Protein AF-0000000084532332 (afdb_homodimer)

Radius of gyration: 23.67 Å; Cα contacts (8 Å, |Δi|>4): 273; chains: 2; bounding box: 66×74×46 Å

Nearest PDB structures (foldseek):
  2b5a-assembly1_A  TM=8.774E-01  e=1.951E-03  [Bacillus] caldolyticus
  4pu7-assembly1_B  TM=8.296E-01  e=5.784E-03  Shewanella oneidensis MR-1
  4pu4-assembly1_D  TM=7.626E-01  e=2.638E-03  Shewanella oneidensis MR-1
  4pu8-assembly1_B  TM=8.300E-01  e=8.308E-03  Shewanella oneidensis MR-1
  4pu8-assembly1_A  TM=8.540E-01  e=9.958E-03  Shewanella oneidensis MR-1

Sequence (218 aa):
MKGRSWTEVWAEAQRINPWLASPEAEAEGARFRQEMLARVRGHELAELRKAADLTQKEVAGLMGVSQARVSQIEHGQVDSLDNLRAYAAAIGGEVEVSVRQGERTVKVAMKGRSWTEVWAEAQRINPWLASPEAEAEGARFRQEMLARVRGHELAELRKAADLTQKEVAGLMGVSQARVSQIEHGQVDSLDNLRAYAAAIGGEVEVSVRQGERTVKVA

pLDDT: mean 92.97, std 6.53, range [53.5, 98.56]

Foldseek 3Di:
DDPDDPVRVVVVVCVVPVVCVDPVVVVVVVVVVLQVVLQVVLQVLVVLQVVLVDDLCQLCVQLVHDSVVNSCSSRRNDDDPVSVQSSQVSSPHGDWDWDDDPPDIDTDD/DPPDPPVRVVVVVCVVPVVCVDPVVVVVVVVVVLQVVLQVVLQVLVVLQVVLVHDLCQLCVQLVHDSVVNSCSSRRNDDDPVSVQSSQVSSPHGDWDWDDDPPDIDTDD

InterPro domains:
  IPR000943 RNA polymerase sigma-70 [PS00716] (55-81)
  IPR001387 Cro/C1-type, helix-turn-helix domain [PS50943] (45-98)
  IPR001387 Cro/C1-type, helix-turn-helix domain [SM00530] (44-98)
  IPR001387 Cro/C1-type, helix-turn-helix domain [cd00093] (42-96)
  IPR010982 Lambda repressor-like, DNA-binding domain superfamily [G3DSA:1.10.260.40] (27-101)
  IPR010982 Lambda repressor-like, DNA-binding domain superfamily [SSF47413] (42-104)
  IPR039554 HigA2-like, helix-turn-helix domain [PF13744] (37-100)

Structure (mmCIF, N/CA/C/O backbone):
data_AF-0000000084532332-model_v1
#
loop_
_entity.id
_entity.type
_entity.pdbx_description
1 polymer 'XRE family transcriptional regulator'
#
loop_
_atom_site.group_PDB
_atom_site.id
_atom_site.type_symbol
_atom_site.label_atom_id
_atom_site.label_alt_id
_atom_site.label_comp_id
_atom_site.label_asym_id
_atom_site.label_entity_id
_atom_site.label_seq_id
_atom_site.pdbx_PDB_ins_code
_atom_site.Cartn_x
_atom_site.Cartn_y
_atom_site.Cartn_z
_atom_site.occupancy
_atom_site.B_iso_or_equiv
_atom_site.auth_seq_id
_atom_site.auth_comp_id
_atom_site.auth_asym_id
_atom_site.auth_atom_id
_atom_site.pdbx_PDB_model_num
ATOM 1 N N . MET A 1 1 ? -31.641 -40.688 4.625 1 53.59 1 MET A N 1
ATOM 2 C CA . MET A 1 1 ? -30.75 -40.625 3.467 1 53.59 1 MET A CA 1
ATOM 3 C C . MET A 1 1 ? -29.5 -39.812 3.787 1 53.59 1 MET A C 1
ATOM 5 O O . MET A 1 1 ? -29.594 -38.719 4.375 1 53.59 1 MET A O 1
ATOM 9 N N . LYS A 1 2 ? -28.484 -40.25 3.953 1 59.81 2 LYS A N 1
ATOM 10 C CA . LYS A 1 2 ? -27.266 -39.562 4.395 1 59.81 2 LYS A CA 1
ATOM 11 C C . LYS A 1 2 ? -26.906 -38.438 3.453 1 59.81 2 LYS A C 1
ATOM 13 O O . LYS A 1 2 ? -26.953 -38.594 2.23 1 59.81 2 LYS A O 1
ATOM 18 N N . GLY A 1 3 ? -26.891 -37.281 3.711 1 71.38 3 GLY A N 1
ATOM 19 C CA . GLY A 1 3 ? -26.562 -36.062 2.947 1 71.38 3 GLY A CA 1
ATOM 20 C C . GLY A 1 3 ? -25.25 -36.188 2.189 1 71.38 3 GLY A C 1
ATOM 21 O O . GLY A 1 3 ? -24.391 -37 2.564 1 71.38 3 GLY A O 1
ATOM 22 N N . ARG A 1 4 ? -25.312 -36.156 1.046 1 78.44 4 ARG A N 1
ATOM 23 C CA . ARG A 1 4 ? -24.094 -36.25 0.232 1 78.44 4 ARG A CA 1
ATOM 24 C C . ARG A 1 4 ? -23.016 -35.312 0.754 1 78.44 4 ARG A C 1
ATOM 26 O O . ARG A 1 4 ? -23.297 -34.219 1.208 1 78.44 4 ARG A O 1
ATOM 33 N N . SER A 1 5 ? -21.875 -35.938 1.1 1 89.75 5 SER A N 1
ATOM 34 C CA . SER A 1 5 ? -20.734 -35.125 1.521 1 89.75 5 SER A CA 1
ATOM 35 C C . SER A 1 5 ? -20.391 -34.094 0.476 1 89.75 5 SER A C 1
ATOM 37 O O . SER A 1 5 ? -20.672 -34.25 -0.712 1 89.75 5 SER A O 1
ATOM 39 N N . TRP A 1 6 ? -20.016 -32.969 0.904 1 87.25 6 TRP A N 1
ATOM 40 C CA . TRP A 1 6 ? -19.578 -31.906 0.012 1 87.25 6 TRP A CA 1
ATOM 41 C C . TRP A 1 6 ? -18.594 -32.438 -1.025 1 87.25 6 TRP A C 1
ATOM 43 O O . TRP A 1 6 ? -18.641 -32.031 -2.191 1 87.25 6 TRP A O 1
ATOM 53 N N . THR A 1 7 ? -17.719 -33.312 -0.525 1 90.44 7 THR A N 1
ATOM 54 C CA . THR A 1 7 ? -16.734 -33.906 -1.424 1 90.44 7 THR A CA 1
ATOM 55 C C . THR A 1 7 ? -17.438 -34.656 -2.566 1 90.44 7 THR A C 1
ATOM 57 O O . THR A 1 7 ? -17.031 -34.531 -3.725 1 90.44 7 THR A O 1
ATOM 60 N N . GLU A 1 8 ? -18.422 -35.406 -2.252 1 89.31 8 GLU A N 1
ATOM 61 C CA . GLU A 1 8 ? -19.172 -36.156 -3.258 1 89.31 8 GLU A CA 1
ATOM 62 C C . GLU A 1 8 ? -19.906 -35.188 -4.203 1 89.31 8 GLU A C 1
ATOM 64 O O . GLU A 1 8 ? -19.938 -35.406 -5.418 1 89.31 8 GLU A O 1
ATOM 69 N N . VAL A 1 9 ? -20.578 -34.281 -3.635 1 90.06 9 VAL A N 1
ATOM 70 C CA . VAL A 1 9 ? -21.312 -33.281 -4.422 1 90.06 9 VAL A CA 1
ATOM 71 C C . VAL A 1 9 ? -20.359 -32.594 -5.387 1 90.06 9 VAL A C 1
ATOM 73 O O . VAL A 1 9 ? -20.672 -32.406 -6.562 1 90.06 9 VAL A O 1
ATOM 76 N N . TRP A 1 10 ? -19.219 -32.219 -4.945 1 89 10 TRP A N 1
ATOM 77 C CA . TRP A 1 10 ? -18.219 -31.547 -5.766 1 89 10 TRP A CA 1
ATOM 78 C C . TRP A 1 10 ? -17.688 -32.469 -6.855 1 89 10 TRP A C 1
ATOM 80 O O . TRP A 1 10 ? -17.516 -32.062 -8 1 89 10 TRP A O 1
ATOM 90 N N . ALA A 1 11 ? -17.312 -33.656 -6.547 1 90.31 11 ALA A N 1
ATOM 91 C CA . ALA A 1 11 ? -16.859 -34.625 -7.531 1 90.31 11 ALA A CA 1
ATOM 92 C C . ALA A 1 11 ? -17.906 -34.812 -8.641 1 90.31 11 ALA A C 1
ATOM 94 O O . ALA A 1 11 ? -17.547 -34.906 -9.82 1 90.31 11 ALA A O 1
ATOM 95 N N . GLU A 1 12 ? -19.125 -34.906 -8.203 1 91.25 12 GLU A N 1
ATOM 96 C CA . GLU A 1 12 ? -20.219 -35.062 -9.164 1 91.25 12 GLU A CA 1
ATOM 97 C C . GLU A 1 12 ? -20.344 -33.812 -10.055 1 91.25 12 GLU A C 1
ATOM 99 O O . GLU A 1 12 ? -20.516 -33.938 -11.266 1 91.25 12 GLU A O 1
ATOM 104 N N . ALA A 1 13 ? -20.281 -32.688 -9.539 1 89.19 13 ALA A N 1
ATOM 105 C CA . ALA A 1 13 ? -20.344 -31.453 -10.297 1 89.19 13 ALA A CA 1
ATOM 106 C C . ALA A 1 13 ? -19.234 -31.391 -11.359 1 89.19 13 ALA A C 1
ATOM 108 O O . ALA A 1 13 ? -19.484 -30.984 -12.492 1 89.19 13 ALA A O 1
ATOM 109 N N . GLN A 1 14 ? -18.031 -31.828 -11.047 1 90.56 14 GLN A N 1
ATOM 110 C CA . GLN A 1 14 ? -16.891 -31.828 -11.961 1 90.56 14 GLN A CA 1
ATOM 111 C C . GLN A 1 14 ? -17.109 -32.812 -13.117 1 90.56 14 GLN A C 1
ATOM 113 O O . GLN A 1 14 ? -16.641 -32.562 -14.227 1 90.56 14 GLN A O 1
ATOM 118 N N . ARG A 1 15 ? -17.766 -33.875 -12.734 1 91.56 15 ARG A N 1
ATOM 119 C CA . ARG A 1 15 ? -18.078 -34.844 -13.773 1 91.56 15 ARG A CA 1
ATOM 120 C C . ARG A 1 15 ? -19.094 -34.281 -14.766 1 91.56 15 ARG A C 1
ATOM 122 O O . ARG A 1 15 ? -18.969 -34.5 -15.977 1 91.56 15 ARG A O 1
ATOM 129 N N . ILE A 1 16 ? -20.078 -33.594 -14.211 1 93 16 ILE A N 1
ATOM 130 C CA . ILE A 1 16 ? -21.141 -33 -15.031 1 93 16 ILE A CA 1
ATOM 131 C C . ILE A 1 16 ? -20.562 -31.859 -15.859 1 93 16 ILE A C 1
ATOM 133 O O . ILE A 1 16 ? -20.891 -31.719 -17.031 1 93 16 ILE A O 1
ATOM 137 N N . ASN A 1 17 ? -19.672 -31.031 -15.273 1 93 17 ASN A N 1
ATOM 138 C CA . ASN A 1 17 ? -19.047 -29.922 -15.953 1 93 17 ASN A CA 1
ATOM 139 C C . ASN A 1 17 ? -17.531 -29.891 -15.734 1 93 17 ASN A C 1
ATOM 141 O O . ASN A 1 17 ? -17.047 -29.234 -14.812 1 93 17 ASN A O 1
ATOM 145 N N . PRO A 1 18 ? -16.781 -30.484 -16.547 1 90.8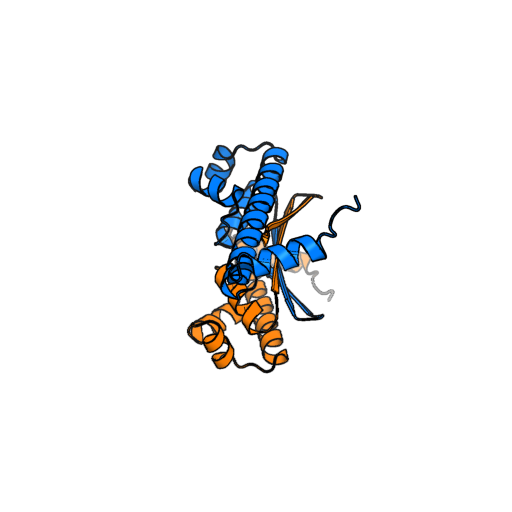1 18 PRO A N 1
ATOM 146 C CA . PRO A 1 18 ? -15.328 -30.594 -16.375 1 90.81 18 PRO A CA 1
ATOM 147 C C . PRO A 1 18 ? -14.641 -29.234 -16.328 1 90.81 18 PRO A C 1
ATOM 149 O O . PRO A 1 18 ? -13.516 -29.125 -15.836 1 90.81 18 PRO A O 1
ATOM 152 N N . TRP A 1 19 ? -15.234 -28.25 -16.891 1 90.5 19 TRP A N 1
ATOM 153 C CA . TRP A 1 19 ? -14.695 -26.891 -16.844 1 90.5 19 TRP A CA 1
ATOM 154 C C . TRP A 1 19 ? -14.43 -26.469 -15.406 1 90.5 19 TRP A C 1
ATOM 156 O O . TRP A 1 19 ? -13.484 -25.719 -15.141 1 90.5 19 TRP A O 1
ATOM 166 N N . LEU A 1 20 ? -15.18 -27.016 -14.469 1 90.81 20 LEU A N 1
ATOM 167 C CA . LEU A 1 20 ? -15.055 -26.641 -13.07 1 90.81 20 LEU A CA 1
ATOM 168 C C . LEU A 1 20 ? -13.688 -27.047 -12.516 1 90.81 20 LEU A C 1
ATOM 170 O O . LEU A 1 20 ? -13.18 -26.391 -11.594 1 90.81 20 LEU A O 1
ATOM 174 N N . ALA A 1 21 ? -13.062 -28 -13.047 1 90.69 21 ALA A N 1
ATOM 175 C CA . ALA A 1 21 ? -11.766 -28.469 -12.57 1 90.69 21 ALA A CA 1
ATOM 176 C C . ALA A 1 21 ? -10.625 -27.906 -13.422 1 90.69 21 ALA A C 1
ATOM 178 O O . ALA A 1 21 ? -9.453 -28.203 -13.172 1 90.69 21 ALA A O 1
ATOM 179 N N . SER A 1 22 ? -10.961 -27.078 -14.383 1 94.06 22 SER A N 1
ATOM 180 C CA . SER A 1 22 ? -9.969 -26.547 -15.312 1 94.06 22 SER A CA 1
ATOM 181 C C . SER A 1 22 ? -9.18 -25.406 -14.688 1 94.06 22 SER A C 1
ATOM 183 O O . SER A 1 22 ? -9.648 -24.75 -13.75 1 94.06 22 SER A O 1
ATOM 185 N N . PRO A 1 23 ? -7.957 -25.203 -15.172 1 94.44 23 PRO A N 1
ATOM 186 C CA . PRO A 1 23 ? -7.176 -24.047 -14.727 1 94.44 23 PRO A CA 1
ATOM 187 C C . PRO A 1 23 ? -7.902 -22.734 -14.945 1 94.44 23 PRO A C 1
ATOM 189 O O . PRO A 1 23 ? -7.754 -21.797 -14.141 1 94.44 23 PRO A O 1
ATOM 192 N N . GLU A 1 24 ? -8.641 -22.703 -15.969 1 94.75 24 GLU A N 1
ATOM 193 C CA . GLU A 1 24 ? -9.406 -21.484 -16.25 1 94.75 24 GLU A CA 1
ATOM 194 C C . GLU A 1 24 ? -10.461 -21.25 -15.164 1 94.75 24 GLU A C 1
ATOM 196 O O . GLU A 1 24 ? -10.664 -20.109 -14.734 1 94.75 24 GLU A O 1
ATOM 201 N N . ALA A 1 25 ? -11.109 -22.281 -14.758 1 94.12 25 ALA A N 1
ATOM 202 C CA . ALA A 1 25 ? -12.117 -22.172 -13.719 1 94.12 25 ALA A CA 1
ATOM 203 C C . ALA A 1 25 ? -11.5 -21.734 -12.391 1 94.12 25 ALA A C 1
ATOM 205 O O . ALA A 1 25 ? -12.07 -20.922 -11.672 1 94.12 25 ALA A O 1
ATOM 206 N N . GLU A 1 26 ? -10.359 -22.297 -12.109 1 93.75 26 GLU A N 1
ATOM 207 C CA . GLU A 1 26 ? -9.656 -21.906 -10.891 1 93.75 26 GLU A CA 1
ATOM 208 C C . GLU A 1 26 ? -9.258 -20.438 -10.93 1 93.75 26 GLU A C 1
ATOM 210 O O . GLU A 1 26 ? -9.383 -19.719 -9.93 1 93.75 26 GLU A O 1
ATOM 215 N N . ALA A 1 27 ? -8.789 -20 -12.102 1 93.94 27 ALA A N 1
ATOM 216 C CA . ALA A 1 27 ? -8.367 -18.625 -12.281 1 93.94 27 ALA A CA 1
ATOM 217 C C . ALA A 1 27 ? -9.547 -17.656 -12.133 1 93.94 27 ALA A C 1
ATOM 219 O O . ALA A 1 27 ? -9.43 -16.609 -11.508 1 93.94 27 ALA A O 1
ATOM 220 N N . GLU A 1 28 ? -10.594 -18.062 -12.664 1 93.19 28 GLU A N 1
ATOM 221 C CA . GLU A 1 28 ? -11.797 -17.25 -12.57 1 93.19 28 GLU A CA 1
ATOM 222 C C . GLU A 1 28 ? -12.305 -17.156 -11.133 1 93.19 28 GLU A C 1
ATOM 224 O O . GLU A 1 28 ? -12.711 -16.094 -10.672 1 93.19 28 GLU A O 1
ATOM 229 N N . GLY A 1 29 ? -12.305 -18.281 -10.5 1 93.69 29 GLY A N 1
ATOM 230 C CA . GLY A 1 29 ? -12.688 -18.297 -9.094 1 93.69 29 GLY A CA 1
ATOM 231 C C . GLY A 1 29 ? -11.805 -17.406 -8.227 1 93.69 29 GLY A C 1
ATOM 232 O O . GLY A 1 29 ? -12.305 -16.703 -7.355 1 93.69 29 GLY A O 1
ATOM 233 N N . ALA A 1 30 ? -10.555 -17.469 -8.531 1 91.69 30 ALA A N 1
ATOM 234 C CA . ALA A 1 30 ? -9.602 -16.656 -7.785 1 91.69 30 ALA A CA 1
ATOM 235 C C . ALA A 1 30 ? -9.867 -15.164 -8.016 1 91.69 30 ALA A C 1
ATOM 237 O O . ALA A 1 30 ? -9.812 -14.367 -7.082 1 91.69 30 ALA A O 1
ATOM 238 N N . ARG A 1 31 ? -10.109 -14.844 -9.227 1 91.5 31 ARG A N 1
ATOM 239 C CA . ARG A 1 31 ? -10.391 -13.453 -9.57 1 91.5 31 ARG A CA 1
ATOM 240 C C . ARG A 1 31 ? -11.641 -12.945 -8.844 1 91.5 31 ARG A C 1
ATOM 242 O O . ARG A 1 31 ? -11.656 -11.828 -8.336 1 91.5 31 ARG A O 1
ATOM 249 N N . PHE A 1 32 ? -12.656 -13.797 -8.828 1 93.25 32 PHE A N 1
ATOM 250 C CA . PHE A 1 32 ? -13.898 -13.43 -8.164 1 93.25 32 PHE A CA 1
ATOM 251 C C . PHE A 1 32 ? -13.664 -13.227 -6.668 1 93.25 32 PHE A C 1
ATOM 253 O O . PHE A 1 32 ? -14.141 -12.25 -6.09 1 93.25 32 PHE A O 1
ATOM 260 N N . ARG A 1 33 ? -12.953 -14.125 -6.102 1 92.94 33 ARG A N 1
ATOM 261 C CA . ARG A 1 33 ? -12.648 -14.016 -4.68 1 92.94 33 ARG A CA 1
ATOM 262 C C . ARG A 1 33 ? -11.891 -12.727 -4.379 1 92.94 33 ARG A C 1
ATOM 264 O O . ARG A 1 33 ? -12.164 -12.055 -3.385 1 92.94 33 ARG A O 1
ATOM 271 N N . GLN A 1 34 ? -10.961 -12.359 -5.184 1 89.69 34 GLN A N 1
ATOM 272 C CA . GLN A 1 34 ? -10.18 -11.141 -5.012 1 89.69 34 GLN A CA 1
ATOM 273 C C . GLN A 1 34 ? -11.062 -9.898 -5.098 1 89.69 34 GLN A C 1
ATOM 275 O O . GLN A 1 34 ? -10.898 -8.961 -4.32 1 89.69 34 GLN A O 1
ATOM 280 N N . GLU A 1 35 ? -11.914 -9.953 -6.043 1 91.44 35 GLU A N 1
ATOM 281 C CA . GLU A 1 35 ? -12.828 -8.836 -6.23 1 91.44 35 GLU A CA 1
ATOM 282 C C . GLU A 1 35 ? -13.75 -8.672 -5.023 1 91.44 35 GLU A C 1
ATOM 284 O O . GLU A 1 35 ? -14 -7.555 -4.57 1 91.44 35 GLU A O 1
ATOM 289 N N . MET A 1 36 ? -14.258 -9.758 -4.551 1 94.12 36 MET A N 1
ATOM 290 C CA . MET A 1 36 ? -15.141 -9.719 -3.393 1 94.12 36 MET A CA 1
ATOM 291 C C . MET A 1 36 ? -14.406 -9.219 -2.156 1 94.12 36 MET A C 1
ATOM 293 O O . MET A 1 36 ? -14.945 -8.43 -1.381 1 94.12 36 MET A O 1
ATOM 297 N N . LEU A 1 37 ? -13.258 -9.68 -1.995 1 92.75 37 LEU A N 1
ATOM 298 C CA . LEU A 1 37 ? -12.445 -9.234 -0.87 1 92.75 37 LEU A CA 1
ATOM 299 C C . LEU A 1 37 ? -12.18 -7.73 -0.951 1 92.75 37 LEU A C 1
ATOM 301 O O . LEU A 1 37 ? -12.234 -7.031 0.063 1 92.75 37 LEU A O 1
ATOM 305 N N . ALA A 1 38 ? -11.836 -7.246 -2.148 1 91.81 38 ALA A N 1
ATOM 306 C CA . ALA A 1 38 ? -11.609 -5.82 -2.352 1 91.81 38 ALA A CA 1
ATOM 307 C C . ALA A 1 38 ? -12.844 -5.008 -1.96 1 91.81 38 ALA A C 1
ATOM 309 O O . ALA A 1 38 ? -12.719 -3.945 -1.344 1 91.81 38 ALA A O 1
ATOM 310 N N . ARG A 1 39 ? -13.984 -5.516 -2.299 1 93.19 39 ARG A N 1
ATOM 311 C CA . ARG A 1 39 ? -15.227 -4.828 -1.979 1 93.19 39 ARG A CA 1
ATOM 312 C C . ARG A 1 39 ? -15.453 -4.773 -0.471 1 93.19 39 ARG A C 1
ATOM 314 O O . ARG A 1 39 ? -15.875 -3.744 0.062 1 93.19 39 ARG A O 1
ATOM 321 N N . VAL A 1 40 ? -15.227 -5.852 0.204 1 94.88 40 VAL A N 1
ATOM 322 C CA . VAL A 1 40 ? -15.367 -5.91 1.655 1 94.88 40 VAL A CA 1
ATOM 323 C C . VAL A 1 40 ? -14.414 -4.91 2.307 1 94.88 40 VAL A C 1
ATOM 325 O O . VAL A 1 40 ? -14.82 -4.145 3.186 1 94.88 40 VAL A O 1
ATOM 328 N N . ARG A 1 41 ? -13.18 -4.844 1.845 1 92.75 41 ARG A N 1
ATOM 329 C CA . ARG A 1 41 ? -12.18 -3.93 2.381 1 92.75 41 ARG A CA 1
ATOM 330 C C . ARG A 1 41 ? -12.57 -2.479 2.121 1 92.75 41 ARG A C 1
ATOM 332 O O . ARG A 1 41 ? -12.406 -1.62 2.992 1 92.75 41 ARG A O 1
ATOM 339 N N . GLY A 1 42 ? -13.039 -2.221 0.921 1 95.12 42 GLY A N 1
ATOM 340 C CA . GLY A 1 42 ? -13.555 -0.896 0.614 1 95.12 42 GLY A CA 1
ATOM 341 C C . GLY A 1 42 ? -14.664 -0.455 1.547 1 95.12 42 GLY A C 1
ATOM 342 O O . GLY A 1 42 ? -14.695 0.696 1.988 1 95.12 42 GLY A O 1
ATOM 343 N N . HIS A 1 43 ? -15.523 -1.383 1.817 1 95.38 43 HIS A N 1
ATOM 344 C CA . HIS A 1 43 ? -16.625 -1.09 2.736 1 95.38 43 HIS A CA 1
ATOM 345 C C . HIS A 1 43 ? -16.094 -0.772 4.133 1 95.38 43 HIS A C 1
ATOM 347 O O . HIS A 1 43 ? -16.625 0.106 4.816 1 95.38 43 HIS A O 1
ATOM 353 N N . GLU A 1 44 ? -15.125 -1.48 4.543 1 96.5 44 GLU A N 1
ATOM 354 C CA . GLU A 1 44 ? -14.516 -1.204 5.84 1 96.5 44 GLU A CA 1
ATOM 355 C C . GLU A 1 44 ? -13.898 0.19 5.871 1 96.5 44 GLU A C 1
ATOM 357 O O . GLU A 1 44 ? -13.922 0.862 6.902 1 96.5 44 GLU A O 1
ATOM 362 N N . LEU A 1 45 ? -13.336 0.66 4.73 1 96.75 45 LEU A N 1
ATOM 363 C CA . LEU A 1 45 ? -12.844 2.031 4.641 1 96.75 45 LEU A CA 1
ATOM 364 C C . LEU A 1 45 ? -13.984 3.027 4.824 1 96.75 45 LEU A C 1
ATOM 366 O O . LEU A 1 45 ? -13.82 4.043 5.508 1 96.75 45 LEU A O 1
ATOM 370 N N . ALA A 1 46 ? -15.062 2.703 4.254 1 97.44 46 ALA A N 1
ATOM 371 C CA . ALA A 1 46 ? -16.234 3.555 4.414 1 97.44 46 ALA A CA 1
ATOM 372 C C . ALA A 1 46 ? -16.656 3.652 5.883 1 97.44 46 ALA A C 1
ATOM 374 O O . ALA A 1 46 ? -17.047 4.723 6.355 1 97.44 46 ALA A O 1
ATOM 375 N N . GLU A 1 47 ? -16.531 2.541 6.551 1 97.12 47 GLU A N 1
ATOM 376 C CA . GLU A 1 47 ? -16.859 2.535 7.977 1 97.12 47 GLU A CA 1
ATOM 377 C C . GLU A 1 47 ? -15.898 3.418 8.766 1 97.12 47 GLU A C 1
ATOM 379 O O . GLU A 1 47 ? -16.312 4.102 9.703 1 97.12 47 GLU A O 1
ATOM 384 N N . LEU A 1 48 ? -14.641 3.424 8.398 1 96.75 48 LEU A N 1
ATOM 385 C CA . LEU A 1 48 ? -13.664 4.312 9.023 1 96.75 48 LEU A CA 1
ATOM 386 C C . LEU A 1 48 ? -14.016 5.773 8.773 1 96.75 48 LEU A C 1
ATOM 388 O O . LEU A 1 48 ? -13.914 6.605 9.672 1 96.75 48 LEU A O 1
ATOM 392 N N . ARG A 1 49 ? -14.344 6.051 7.543 1 97.88 49 ARG A N 1
ATOM 393 C CA . ARG A 1 49 ? -14.75 7.414 7.207 1 97.88 49 ARG A CA 1
ATOM 394 C C . ARG A 1 49 ? -15.922 7.863 8.062 1 97.88 49 ARG A C 1
ATOM 396 O O . ARG A 1 49 ? -15.914 8.969 8.609 1 97.88 49 ARG A O 1
ATOM 403 N N . LYS A 1 50 ? -16.953 7.031 8.195 1 97.25 50 LYS A N 1
ATOM 404 C CA . LYS A 1 50 ? -18.141 7.34 8.984 1 97.25 50 LYS A CA 1
ATOM 405 C C . LYS A 1 50 ? -17.797 7.523 10.453 1 97.25 50 LYS A C 1
ATOM 407 O O . LYS A 1 50 ? -18.359 8.391 11.133 1 97.25 50 LYS A O 1
ATOM 412 N N . ALA A 1 51 ? -16.844 6.727 10.898 1 95.19 51 ALA A N 1
ATOM 413 C CA . ALA A 1 51 ? -16.391 6.84 12.281 1 95.19 51 ALA A CA 1
ATOM 414 C C . ALA A 1 51 ? -15.734 8.195 12.531 1 95.19 51 ALA A C 1
ATOM 416 O O . ALA A 1 51 ? -15.719 8.688 13.664 1 95.19 51 ALA A O 1
ATOM 417 N N . ALA A 1 52 ? -15.172 8.758 11.508 1 95.75 52 ALA A N 1
ATOM 418 C CA . ALA A 1 52 ? -14.562 10.086 11.586 1 95.75 52 ALA A CA 1
ATOM 419 C C . ALA A 1 52 ? -15.602 11.18 11.367 1 95.75 52 ALA A C 1
ATOM 421 O O . ALA A 1 52 ? -15.266 12.359 11.312 1 95.75 52 ALA A O 1
ATOM 422 N N . ASP A 1 53 ? -16.844 10.75 11.141 1 97.62 53 ASP A N 1
ATOM 423 C CA . ASP A 1 53 ? -17.984 11.641 10.961 1 97.62 53 ASP A CA 1
ATOM 424 C C . ASP A 1 53 ? -17.844 12.461 9.68 1 97.62 53 ASP A C 1
ATOM 426 O O . ASP A 1 53 ? -18.109 13.664 9.672 1 97.62 53 ASP A O 1
ATOM 430 N N . LEU A 1 54 ? -17.375 11.828 8.641 1 98.31 54 LEU A N 1
ATOM 431 C CA . LEU A 1 54 ? -17.219 12.5 7.355 1 98.31 54 LEU A CA 1
ATOM 432 C C . LEU A 1 54 ? -18.078 11.844 6.285 1 98.31 54 LEU A C 1
ATOM 434 O O . LEU A 1 54 ? -18.25 10.625 6.277 1 98.31 54 LEU A O 1
ATOM 438 N N . THR A 1 55 ? -18.547 12.664 5.375 1 98.56 55 THR A N 1
ATOM 439 C CA . THR A 1 55 ? -19.203 12.18 4.172 1 98.56 55 THR A CA 1
ATOM 440 C C . THR A 1 55 ? -18.203 11.953 3.049 1 98.56 55 THR A C 1
ATOM 442 O O . THR A 1 55 ? -17.062 12.414 3.129 1 98.56 55 THR A O 1
ATOM 445 N N . GLN A 1 56 ? -18.688 11.172 2.08 1 98.31 56 GLN A N 1
ATOM 446 C CA . GLN A 1 56 ? -17.812 11 0.916 1 98.31 56 GLN A CA 1
ATOM 447 C C . GLN A 1 56 ? -17.484 12.344 0.28 1 98.31 56 GLN A C 1
ATOM 449 O O . GLN A 1 56 ? -16.344 12.562 -0.158 1 98.31 56 GLN A O 1
ATOM 454 N N . LYS A 1 57 ? -18.438 13.258 0.343 1 98.5 57 LYS A N 1
ATOM 455 C CA . LYS A 1 57 ? -18.266 14.586 -0.232 1 98.5 57 LYS A CA 1
ATOM 456 C C . LYS A 1 57 ? -17.203 15.375 0.532 1 98.5 57 LYS A C 1
ATOM 458 O O . LYS A 1 57 ? -16.344 16.031 -0.074 1 98.5 57 LYS A O 1
ATOM 463 N N . GLU A 1 58 ? -17.266 15.281 1.782 1 98.56 58 GLU A N 1
ATOM 464 C CA . GLU A 1 58 ? -16.297 15.977 2.619 1 98.56 58 GLU A CA 1
ATOM 465 C C . GLU A 1 58 ? -14.891 15.414 2.416 1 98.56 58 GLU A C 1
ATOM 467 O O . GLU A 1 58 ? -13.93 16.172 2.293 1 98.56 58 GLU A O 1
ATOM 472 N N . VAL A 1 59 ? -14.75 14.125 2.359 1 98.56 59 VAL A N 1
ATOM 473 C CA . VAL A 1 59 ? -13.453 13.5 2.115 1 98.56 59 VAL A CA 1
ATOM 474 C C . VAL A 1 59 ? -12.93 13.914 0.741 1 98.56 59 VAL A C 1
ATOM 476 O O . VAL A 1 59 ? -11.758 14.258 0.593 1 98.56 59 VAL A O 1
ATOM 479 N N . ALA A 1 60 ? -13.828 13.883 -0.239 1 98.44 60 ALA A N 1
ATOM 480 C CA . ALA A 1 60 ? -13.469 14.289 -1.594 1 98.44 60 ALA A CA 1
ATOM 481 C C . ALA A 1 60 ? -12.914 15.711 -1.608 1 98.44 60 ALA A C 1
ATOM 483 O O . ALA A 1 60 ? -11.914 15.992 -2.275 1 98.44 60 ALA A O 1
ATOM 484 N N . GLY A 1 61 ? -13.539 16.531 -0.873 1 98.25 61 GLY A N 1
ATOM 485 C CA . GLY A 1 61 ? -13.078 17.906 -0.739 1 98.25 61 GLY A CA 1
ATOM 486 C C . GLY A 1 61 ? -11.688 18 -0.139 1 98.25 61 GLY A C 1
ATOM 487 O O . GLY A 1 61 ? -10.836 18.734 -0.652 1 98.25 61 GLY A O 1
ATOM 488 N N . LEU A 1 62 ? -11.469 17.219 0.885 1 97.44 62 LEU A N 1
ATOM 489 C CA . LEU A 1 62 ? -10.18 17.219 1.559 1 97.44 62 LEU A CA 1
ATOM 490 C C . LEU A 1 62 ? -9.086 16.688 0.635 1 97.44 62 LEU A C 1
ATOM 492 O O . LEU A 1 62 ? -7.945 17.156 0.685 1 97.44 62 LEU A O 1
ATOM 496 N N . MET A 1 63 ? -9.453 15.797 -0.194 1 96.94 63 MET A N 1
ATOM 497 C CA . MET A 1 63 ? -8.5 15.148 -1.093 1 96.94 63 MET A CA 1
ATOM 498 C C . MET A 1 63 ? -8.312 15.977 -2.365 1 96.94 63 MET A C 1
ATOM 500 O O . MET A 1 63 ? -7.359 15.758 -3.111 1 96.94 63 MET A O 1
ATOM 504 N N . GLY A 1 64 ? -9.219 16.812 -2.691 1 97.31 64 GLY A N 1
ATOM 505 C CA . GLY A 1 64 ? -9.195 17.547 -3.951 1 97.31 64 GLY A CA 1
ATOM 506 C C . GLY A 1 64 ? -9.57 16.688 -5.145 1 97.31 64 GLY A C 1
ATOM 507 O O . GLY A 1 64 ? -9 16.828 -6.227 1 97.31 64 GLY A O 1
ATOM 508 N N . VAL A 1 65 ? -10.453 15.664 -4.91 1 96.94 65 VAL A N 1
ATOM 509 C CA . VAL A 1 65 ? -10.914 14.773 -5.973 1 96.94 65 VAL A CA 1
ATOM 510 C C . VAL A 1 65 ? -12.438 14.766 -6.012 1 96.94 65 VAL A C 1
ATOM 512 O O . VAL A 1 65 ? -13.094 15.438 -5.211 1 96.94 65 VAL A O 1
ATOM 515 N N . SER A 1 66 ? -12.977 14.008 -6.992 1 97.56 66 SER A N 1
ATOM 516 C CA . SER A 1 66 ? -14.43 13.867 -7.078 1 97.56 66 SER A CA 1
ATOM 517 C C . SER A 1 66 ? -14.953 12.891 -6.031 1 97.56 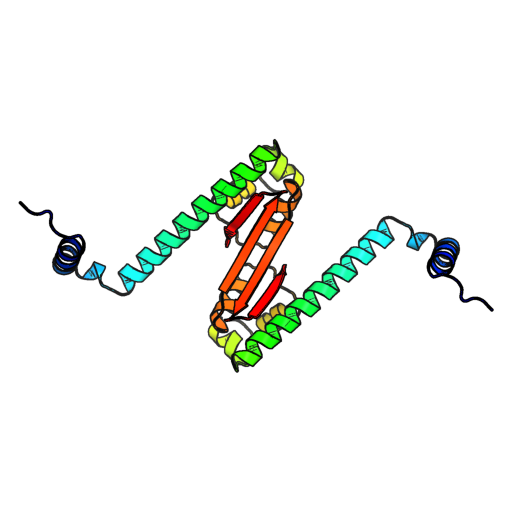66 SER A C 1
ATOM 519 O O . SER A 1 66 ? -14.219 12 -5.586 1 97.56 66 SER A O 1
ATOM 521 N N . GLN A 1 67 ? -16.188 13.086 -5.695 1 97.88 67 GLN A N 1
ATOM 522 C CA . GLN A 1 67 ? -16.859 12.125 -4.824 1 97.88 67 GLN A CA 1
ATOM 523 C C . GLN A 1 67 ? -16.844 10.727 -5.434 1 97.88 67 GLN A C 1
ATOM 525 O O . GLN A 1 67 ? -16.75 9.734 -4.715 1 97.88 67 GLN A O 1
ATOM 530 N N . ALA A 1 68 ? -16.938 10.672 -6.734 1 97.56 68 ALA A N 1
ATOM 531 C CA . ALA A 1 68 ? -16.906 9.391 -7.441 1 97.56 68 ALA A CA 1
ATOM 532 C C . ALA A 1 68 ? -15.609 8.641 -7.172 1 97.56 68 ALA A C 1
ATOM 534 O O . ALA A 1 68 ? -15.609 7.414 -7.023 1 97.56 68 ALA A O 1
ATOM 535 N N . ARG A 1 69 ? -14.562 9.336 -7.094 1 96.12 69 ARG A N 1
ATOM 536 C CA . ARG A 1 69 ? -13.266 8.719 -6.824 1 96.12 69 ARG A CA 1
ATOM 537 C C . ARG A 1 69 ? -13.211 8.141 -5.414 1 96.12 69 ARG A C 1
ATOM 539 O O . ARG A 1 69 ? -12.688 7.047 -5.207 1 96.12 69 ARG A O 1
ATOM 546 N N . VAL A 1 70 ? -13.758 8.906 -4.484 1 97.75 70 VAL A N 1
ATOM 547 C CA . VAL A 1 70 ? -13.82 8.422 -3.111 1 97.75 70 VAL A CA 1
ATOM 548 C C . VAL A 1 70 ? -14.688 7.168 -3.045 1 97.75 70 VAL A C 1
ATOM 550 O O . VAL A 1 70 ? -14.312 6.18 -2.412 1 97.75 70 VAL A O 1
ATOM 553 N N . SER A 1 71 ? -15.766 7.207 -3.758 1 97.5 71 SER A N 1
ATOM 554 C CA . SER A 1 71 ? -16.656 6.047 -3.824 1 97.5 71 SER A CA 1
ATOM 555 C C . SER A 1 71 ? -15.922 4.832 -4.391 1 97.5 71 SER A C 1
ATOM 557 O O . SER A 1 71 ? -16.078 3.721 -3.879 1 97.5 71 SER A O 1
ATOM 559 N N . GLN A 1 72 ? -15.172 5.039 -5.406 1 95.88 72 GLN A N 1
ATOM 560 C CA . GLN A 1 72 ? -14.406 3.959 -6.02 1 95.88 72 GLN A CA 1
ATOM 561 C C . GLN A 1 72 ? -13.438 3.336 -5.02 1 95.88 72 GLN A C 1
ATOM 563 O O . GLN A 1 72 ? -13.32 2.111 -4.941 1 95.88 72 GLN A O 1
ATOM 568 N N . ILE A 1 73 ? -12.773 4.176 -4.266 1 95.25 73 ILE A N 1
ATOM 569 C CA . ILE A 1 73 ? -11.859 3.711 -3.232 1 95.25 73 ILE A CA 1
ATOM 570 C C . ILE A 1 73 ? -12.609 2.852 -2.219 1 95.25 73 ILE A C 1
ATOM 572 O O . ILE A 1 73 ? -12.172 1.746 -1.889 1 95.25 73 ILE A O 1
ATOM 576 N N . GLU A 1 74 ? -13.773 3.32 -1.861 1 97 74 GLU A N 1
ATOM 577 C CA . GLU A 1 74 ? -14.562 2.641 -0.84 1 97 74 GLU A CA 1
ATOM 578 C C . GLU A 1 74 ? -15.258 1.405 -1.408 1 97 74 GLU A C 1
ATOM 580 O O . GLU A 1 74 ? -15.898 0.657 -0.673 1 97 74 GLU A O 1
ATOM 585 N N . HIS A 1 75 ? -15.125 1.207 -2.697 1 94.69 75 HIS A N 1
ATOM 586 C CA . HIS A 1 75 ? -15.656 0.005 -3.328 1 94.69 75 HIS A CA 1
ATOM 587 C C . HIS A 1 75 ? -14.539 -0.947 -3.734 1 94.69 75 HIS A C 1
ATOM 589 O O . HIS A 1 75 ? -14.766 -1.895 -4.488 1 94.69 75 HIS A O 1
ATOM 595 N N . GLY A 1 76 ? -13.359 -0.592 -3.287 1 92.38 76 GLY A N 1
ATOM 596 C CA . GLY A 1 76 ? -12.273 -1.553 -3.43 1 92.38 76 GLY A CA 1
ATOM 597 C C . GLY A 1 76 ? -11.344 -1.233 -4.582 1 92.38 76 GLY A C 1
ATOM 598 O O . GLY A 1 76 ? -10.414 -1.992 -4.867 1 92.38 76 GLY A O 1
ATOM 599 N N . GLN A 1 77 ? -11.633 -0.185 -5.23 1 90.19 77 GLN A N 1
ATOM 600 C CA . GLN A 1 77 ? -10.75 0.214 -6.32 1 90.19 77 GLN A CA 1
ATOM 601 C C . GLN A 1 77 ? -9.617 1.101 -5.812 1 90.19 77 GLN A C 1
ATOM 603 O O . GLN A 1 77 ? -9.695 2.328 -5.895 1 90.19 77 GLN A O 1
ATOM 608 N N . VAL A 1 78 ? -8.539 0.428 -5.293 1 87.56 78 VAL A N 1
ATOM 609 C CA . VAL A 1 78 ? -7.375 1.12 -4.746 1 87.56 78 VAL A CA 1
ATOM 610 C C . VAL A 1 78 ? -6.148 0.825 -5.609 1 87.56 78 VAL A C 1
ATOM 612 O O . VAL A 1 78 ? -5.473 -0.187 -5.41 1 87.56 78 VAL A O 1
ATOM 615 N N . ASP A 1 79 ? -5.875 1.637 -6.598 1 82.81 79 ASP A N 1
ATOM 616 C CA . ASP A 1 79 ? -4.77 1.373 -7.516 1 82.81 79 ASP A CA 1
ATOM 617 C C . ASP A 1 79 ? -3.586 2.295 -7.23 1 82.81 79 ASP A C 1
ATOM 619 O O . ASP A 1 79 ? -2.445 1.973 -7.57 1 82.81 79 ASP A O 1
ATOM 623 N N . SER A 1 80 ? -3.848 3.338 -6.582 1 87.94 80 SER A N 1
ATOM 624 C CA . SER A 1 80 ? -2.822 4.344 -6.332 1 87.94 80 SER A CA 1
ATOM 625 C C . SER A 1 80 ? -2.516 4.469 -4.844 1 87.94 80 SER A C 1
ATOM 627 O O . SER A 1 80 ? -3.414 4.73 -4.043 1 87.94 80 SER A O 1
ATOM 629 N N . LEU A 1 81 ? -1.245 4.301 -4.543 1 89.75 81 LEU A N 1
ATOM 630 C CA . LEU A 1 81 ? -0.83 4.465 -3.154 1 89.75 81 LEU A CA 1
ATOM 631 C C . LEU A 1 81 ? -1.005 5.91 -2.703 1 89.75 81 LEU A C 1
ATOM 633 O O . LEU A 1 81 ? -1.363 6.168 -1.552 1 89.75 81 LEU A O 1
ATOM 637 N N . ASP A 1 82 ? -0.805 6.824 -3.635 1 88.06 82 ASP A N 1
ATOM 638 C CA . ASP A 1 82 ? -0.965 8.242 -3.314 1 88.06 82 ASP A CA 1
ATOM 639 C C . ASP A 1 82 ? -2.414 8.562 -2.957 1 88.06 82 ASP A C 1
ATOM 641 O O . ASP A 1 82 ? -2.676 9.289 -1.995 1 88.06 82 ASP A O 1
ATOM 645 N N . ASN A 1 83 ? -3.305 7.984 -3.678 1 91.81 83 ASN A N 1
ATOM 646 C CA . ASN A 1 83 ? -4.715 8.219 -3.387 1 91.81 83 ASN A CA 1
ATOM 647 C C . ASN A 1 83 ? -5.121 7.602 -2.049 1 91.81 83 ASN A C 1
ATOM 649 O O . ASN A 1 83 ? -5.887 8.203 -1.294 1 91.81 83 ASN A O 1
ATOM 653 N N . LEU A 1 84 ? -4.598 6.473 -1.829 1 93.75 84 LEU A N 1
ATOM 654 C CA . LEU A 1 84 ? -4.914 5.812 -0.567 1 93.75 84 LEU A CA 1
ATOM 655 C C . LEU A 1 84 ? -4.375 6.609 0.614 1 93.75 84 LEU A C 1
ATOM 657 O O . LEU A 1 84 ? -5.039 6.727 1.646 1 93.75 84 LEU A O 1
ATOM 661 N N . ARG A 1 85 ? -3.221 7.176 0.483 1 93 85 ARG A N 1
ATOM 662 C CA . ARG A 1 85 ? -2.629 8.008 1.525 1 93 85 ARG A CA 1
ATOM 663 C C . ARG A 1 85 ? -3.469 9.258 1.775 1 93 85 ARG A C 1
ATOM 665 O O . ARG A 1 85 ? -3.703 9.633 2.926 1 93 85 ARG A O 1
ATOM 672 N N . ALA A 1 86 ? -3.797 9.852 0.665 1 94.69 86 ALA A N 1
ATOM 673 C CA . ALA A 1 86 ? -4.629 11.039 0.786 1 94.69 86 ALA A CA 1
ATOM 674 C C . ALA A 1 86 ? -5.949 10.719 1.484 1 94.69 86 ALA A C 1
ATOM 676 O O . ALA A 1 86 ? -6.402 11.484 2.342 1 94.69 86 ALA A O 1
ATOM 677 N N . TYR A 1 87 ? -6.523 9.594 1.117 1 97.25 87 TYR A N 1
ATOM 678 C CA . TYR A 1 87 ? -7.762 9.148 1.743 1 97.25 87 TYR A CA 1
ATOM 679 C C . TYR A 1 87 ? -7.566 8.922 3.238 1 97.25 87 TYR A C 1
ATOM 681 O O . TYR A 1 87 ? -8.344 9.422 4.055 1 97.25 87 TYR A O 1
ATOM 689 N N . ALA A 1 88 ? -6.566 8.18 3.527 1 97.25 88 ALA A N 1
ATOM 690 C CA . ALA A 1 88 ? -6.277 7.879 4.93 1 97.25 88 ALA A CA 1
ATOM 691 C C . ALA A 1 88 ? -6.074 9.164 5.734 1 97.25 88 ALA A C 1
ATOM 693 O O . ALA A 1 88 ? -6.621 9.305 6.828 1 97.25 88 ALA A O 1
ATOM 694 N N . ALA A 1 89 ? -5.32 10.078 5.156 1 96.56 89 ALA A N 1
ATOM 695 C CA . ALA A 1 89 ? -5.062 11.352 5.824 1 96.56 89 ALA A CA 1
ATOM 696 C C . ALA A 1 89 ? -6.355 12.125 6.055 1 96.56 89 ALA A C 1
ATOM 698 O O . ALA A 1 89 ? -6.559 12.703 7.121 1 96.56 89 ALA A O 1
ATOM 699 N N . ALA A 1 90 ? -7.172 12.125 5.082 1 97.62 90 ALA A N 1
ATOM 700 C CA . ALA A 1 90 ? -8.43 12.867 5.148 1 97.62 90 ALA A CA 1
ATOM 701 C C . ALA A 1 90 ? -9.289 12.391 6.312 1 97.62 90 ALA A C 1
ATOM 703 O O . ALA A 1 90 ? -10 13.18 6.938 1 97.62 90 ALA A O 1
ATOM 704 N N . ILE A 1 91 ? -9.188 11.141 6.652 1 97.25 91 ILE A N 1
ATOM 705 C CA . ILE A 1 91 ? -10.055 10.609 7.695 1 97.25 91 ILE A CA 1
ATOM 706 C C . ILE A 1 91 ? -9.281 10.508 9.008 1 97.25 91 ILE A C 1
ATOM 708 O O . ILE A 1 91 ? -9.75 9.898 9.969 1 97.25 91 ILE A O 1
ATOM 712 N N . GLY A 1 92 ? -8.117 11.039 9.016 1 96.69 92 GLY A N 1
ATOM 713 C CA . GLY A 1 92 ? -7.328 11.094 10.242 1 96.69 92 GLY A CA 1
ATOM 714 C C . GLY A 1 92 ? -6.523 9.828 10.492 1 96.69 92 GLY A C 1
ATOM 715 O O . GLY A 1 92 ? -6.223 9.5 11.641 1 96.69 92 GLY A O 1
ATOM 716 N N . GLY A 1 93 ? -6.258 9.164 9.422 1 96.19 93 GLY A N 1
ATOM 717 C CA . GLY A 1 93 ? -5.496 7.93 9.539 1 96.19 93 GLY A CA 1
ATOM 718 C C . GLY A 1 93 ? -4.184 7.965 8.773 1 96.19 93 GLY A C 1
ATOM 719 O O . GLY A 1 93 ? -3.727 9.031 8.367 1 96.19 93 GLY A O 1
ATOM 720 N N . GLU A 1 94 ? -3.562 6.699 8.719 1 96.19 94 GLU A N 1
ATOM 721 C CA . GLU A 1 94 ? -2.299 6.516 8.016 1 96.19 94 GLU A CA 1
ATOM 722 C C . GLU A 1 94 ? -2.26 5.176 7.285 1 96.19 94 GLU A C 1
ATOM 724 O O . GLU A 1 94 ? -2.953 4.234 7.672 1 96.19 94 GLU A O 1
ATOM 729 N N . VAL A 1 95 ? -1.501 5.184 6.211 1 94.75 95 VAL A N 1
ATOM 730 C CA . VAL A 1 95 ? -1.338 3.957 5.434 1 94.75 95 VAL A CA 1
ATOM 731 C C . VAL A 1 95 ? -0.043 3.258 5.84 1 94.75 95 VAL A C 1
ATOM 733 O O . VAL A 1 95 ? 0.99 3.906 6.023 1 94.75 95 VAL A O 1
ATOM 736 N N . GLU A 1 96 ? -0.145 1.95 6.043 1 94.5 96 GLU A N 1
ATOM 737 C CA . GLU A 1 96 ? 1.035 1.104 6.191 1 94.5 96 GLU A CA 1
ATOM 738 C C . GLU A 1 96 ? 1.136 0.093 5.051 1 94.5 96 GLU A C 1
ATOM 740 O O . GLU A 1 96 ? 0.16 -0.589 4.73 1 94.5 96 GLU A O 1
ATOM 745 N N . VAL A 1 97 ? 2.254 0.057 4.402 1 94.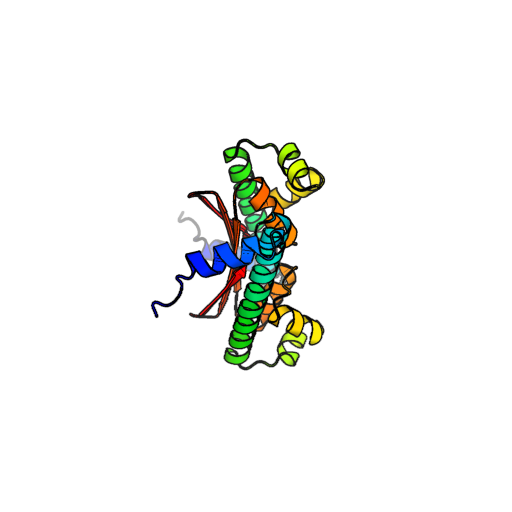75 97 VAL A N 1
ATOM 746 C CA . VAL A 1 97 ? 2.506 -0.891 3.32 1 94.75 97 VAL A CA 1
ATOM 747 C C . VAL A 1 97 ? 3.77 -1.693 3.621 1 94.75 97 VAL A C 1
ATOM 749 O O . VAL A 1 97 ? 4.805 -1.123 3.971 1 94.75 97 VAL A O 1
ATOM 752 N N . SER A 1 98 ? 3.686 -2.982 3.525 1 96 98 SER A N 1
ATOM 753 C CA . SER A 1 98 ? 4.852 -3.83 3.742 1 96 98 SER A CA 1
ATOM 754 C C . SER A 1 98 ? 4.949 -4.918 2.68 1 96 98 SER A C 1
ATOM 756 O O . SER A 1 98 ? 3.939 -5.309 2.086 1 96 98 SER A O 1
ATOM 758 N N . VAL A 1 99 ? 6.105 -5.32 2.363 1 96.31 99 VAL A N 1
ATOM 759 C CA . VAL A 1 99 ? 6.395 -6.496 1.551 1 96.31 99 VAL A CA 1
ATOM 760 C C . VAL A 1 99 ? 6.965 -7.605 2.432 1 96.31 99 VAL A C 1
ATOM 762 O O . VAL A 1 99 ? 7.945 -7.398 3.146 1 96.31 99 VAL A O 1
ATOM 765 N N . ARG A 1 100 ? 6.312 -8.68 2.359 1 95.75 100 ARG A N 1
ATOM 766 C CA . ARG A 1 100 ? 6.746 -9.844 3.123 1 95.75 100 ARG A CA 1
ATOM 767 C C . ARG A 1 100 ? 7.324 -10.914 2.205 1 95.75 100 ARG A C 1
ATOM 769 O O . ARG A 1 100 ? 6.73 -11.242 1.173 1 95.75 100 ARG A O 1
ATOM 776 N N . GLN A 1 101 ? 8.438 -11.383 2.514 1 95.31 101 GLN A N 1
ATOM 777 C CA . GLN A 1 101 ? 9.086 -12.508 1.85 1 95.31 101 GLN A CA 1
ATOM 778 C C . GLN A 1 101 ? 9.633 -13.508 2.865 1 95.31 101 GLN A C 1
ATOM 780 O O . GLN A 1 101 ? 10.664 -13.266 3.494 1 95.31 101 GLN A O 1
ATOM 785 N N . GLY A 1 102 ? 8.898 -14.656 3.021 1 92.69 102 GLY A N 1
ATOM 786 C CA . GLY A 1 102 ? 9.258 -15.555 4.102 1 92.69 102 GLY A CA 1
ATOM 787 C C . GLY A 1 102 ? 9.18 -14.914 5.473 1 92.69 102 GLY A C 1
ATOM 788 O O . GLY A 1 102 ? 8.141 -14.367 5.844 1 92.69 102 GLY A O 1
ATOM 789 N N . GLU A 1 103 ? 10.32 -14.844 6.18 1 93.5 103 GLU A N 1
ATOM 790 C CA . GLU A 1 103 ? 10.336 -14.297 7.531 1 93.5 103 GLU A CA 1
ATOM 791 C C . GLU A 1 103 ? 10.703 -12.812 7.52 1 93.5 103 GLU A C 1
ATOM 793 O O . GLU A 1 103 ? 10.617 -12.141 8.547 1 93.5 103 GLU A O 1
ATOM 798 N N . ARG A 1 104 ? 10.992 -12.344 6.352 1 93.44 104 ARG A N 1
ATOM 799 C CA . ARG A 1 104 ? 11.422 -10.953 6.242 1 93.44 104 ARG A CA 1
ATOM 800 C C . ARG A 1 104 ? 10.266 -10.047 5.84 1 93.44 104 ARG A C 1
ATOM 802 O O . ARG A 1 104 ? 9.43 -10.422 5.016 1 93.44 104 ARG A O 1
ATOM 809 N N . THR A 1 105 ? 10.164 -8.977 6.52 1 94.94 105 THR A N 1
ATOM 810 C CA . THR A 1 105 ? 9.172 -7.961 6.191 1 94.94 105 THR A CA 1
ATOM 811 C C . THR A 1 105 ? 9.836 -6.59 6.047 1 94.94 105 THR A C 1
ATOM 813 O O . THR A 1 105 ? 10.633 -6.188 6.898 1 94.94 105 THR A O 1
ATOM 816 N N . VAL A 1 106 ? 9.531 -5.938 4.914 1 94.56 106 VAL A N 1
ATOM 817 C CA . VAL A 1 106 ? 10.031 -4.59 4.68 1 94.56 106 VAL A CA 1
ATOM 818 C C . VAL A 1 106 ? 8.859 -3.609 4.605 1 94.56 106 VAL A C 1
ATOM 820 O O . VAL A 1 106 ? 7.918 -3.814 3.842 1 94.56 106 VAL A O 1
ATOM 823 N N . LYS A 1 107 ? 8.938 -2.6 5.457 1 92.69 107 LYS A N 1
ATOM 824 C CA . LYS A 1 107 ? 7.969 -1.513 5.352 1 92.69 107 LYS A CA 1
ATOM 825 C C . LYS A 1 107 ? 8.336 -0.558 4.219 1 92.69 107 LYS A C 1
ATOM 827 O O . LYS A 1 107 ? 9.469 -0.092 4.133 1 92.69 107 LYS A O 1
ATOM 832 N N . VAL A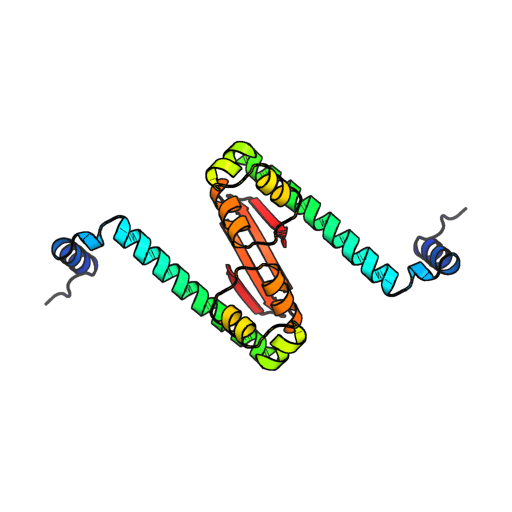 1 108 ? 7.32 -0.305 3.348 1 89 108 VAL A N 1
ATOM 833 C CA . VAL A 1 108 ? 7.66 0.516 2.189 1 89 108 VAL A CA 1
ATOM 834 C C . VAL A 1 108 ? 6.852 1.812 2.221 1 89 108 VAL A C 1
ATOM 836 O O . VAL A 1 108 ? 7.18 2.773 1.522 1 89 108 VAL A O 1
ATOM 839 N N . ALA A 1 109 ? 5.75 1.778 2.92 1 81.5 109 ALA A N 1
ATOM 840 C CA . ALA A 1 109 ? 4.969 2.998 3.105 1 81.5 109 ALA A CA 1
ATOM 841 C C . ALA A 1 109 ? 4.105 2.914 4.359 1 81.5 109 ALA A C 1
ATOM 843 O O . ALA A 1 109 ? 3.744 1.819 4.801 1 81.5 109 ALA A O 1
ATOM 844 N N . MET B 1 1 ? 35.781 23.922 28.641 1 53.5 1 MET B N 1
ATOM 845 C CA . MET B 1 1 ? 34.75 24.719 28 1 53.5 1 MET B CA 1
ATOM 846 C C . MET B 1 1 ? 33.5 23.891 27.797 1 53.5 1 MET B C 1
ATOM 848 O O . MET B 1 1 ? 33.562 22.75 27.312 1 53.5 1 MET B O 1
ATOM 852 N N . LYS B 1 2 ? 32.562 23.984 28.422 1 59.62 2 LYS B N 1
ATOM 853 C CA . LYS B 1 2 ? 31.391 23.125 28.406 1 59.62 2 LYS B CA 1
ATOM 854 C C . LYS B 1 2 ? 30.75 23.109 27.016 1 59.62 2 LYS B C 1
ATOM 856 O O . LYS B 1 2 ? 30.578 24.156 26.391 1 59.62 2 LYS B O 1
ATOM 861 N N . GLY B 1 3 ? 30.672 22.188 26.266 1 71.44 3 GLY B N 1
ATOM 862 C CA . GLY B 1 3 ? 30.109 22 24.938 1 71.44 3 GLY B CA 1
ATOM 863 C C . GLY B 1 3 ? 28.703 22.547 24.797 1 71.44 3 GLY B C 1
ATOM 864 O O . GLY B 1 3 ? 27.984 22.688 25.797 1 71.44 3 GLY B O 1
ATOM 865 N N . ARG B 1 4 ? 28.578 23.406 24.078 1 78.62 4 ARG B N 1
ATOM 866 C CA . ARG B 1 4 ? 27.25 24 23.875 1 78.62 4 ARG B CA 1
ATOM 867 C C . ARG B 1 4 ? 26.188 22.922 23.656 1 78.62 4 ARG B C 1
ATOM 869 O O . ARG B 1 4 ? 26.453 21.906 23 1 78.62 4 ARG B O 1
ATOM 876 N N . SER B 1 5 ? 25.219 22.938 24.516 1 89.75 5 SER B N 1
ATOM 877 C CA . SER B 1 5 ? 24.094 22.016 24.344 1 89.75 5 SER B CA 1
ATOM 878 C C . SER B 1 5 ? 23.484 22.141 22.953 1 89.75 5 SER B C 1
ATOM 880 O O . SER B 1 5 ? 23.562 23.203 22.328 1 89.75 5 SER B O 1
ATOM 882 N N . TRP B 1 6 ? 23.094 21.078 22.438 1 87.12 6 TRP B N 1
ATOM 883 C CA . TRP B 1 6 ? 22.406 21.062 21.156 1 87.12 6 TRP B CA 1
ATOM 884 C C . TRP B 1 6 ? 21.312 22.125 21.109 1 87.12 6 TRP B C 1
ATOM 886 O O . TRP B 1 6 ? 21.109 22.781 20.094 1 87.12 6 TRP B O 1
ATOM 896 N N . THR B 1 7 ? 20.609 22.219 22.25 1 90.56 7 THR B N 1
ATOM 897 C CA . THR B 1 7 ? 19.562 23.219 22.359 1 90.56 7 THR B CA 1
ATOM 898 C C . THR B 1 7 ? 20.109 24.609 22.109 1 90.56 7 THR B C 1
ATOM 900 O O . THR B 1 7 ? 19.484 25.406 21.406 1 90.56 7 THR B O 1
ATOM 903 N N . GLU B 1 8 ? 21.203 24.922 22.688 1 89.31 8 GLU B N 1
ATOM 904 C CA . GLU B 1 8 ? 21.828 26.234 22.531 1 89.31 8 GLU B CA 1
ATOM 905 C C . GLU B 1 8 ? 22.297 26.438 21.094 1 89.31 8 GLU B C 1
ATOM 907 O O . GLU B 1 8 ? 22.109 27.516 20.516 1 89.31 8 GLU B O 1
ATOM 912 N N . VAL B 1 9 ? 22.953 25.469 20.609 1 90.25 9 VAL B N 1
ATOM 913 C CA . VAL B 1 9 ? 23.453 25.531 19.234 1 90.25 9 VAL B CA 1
ATOM 914 C C . VAL B 1 9 ? 22.281 25.75 18.281 1 90.25 9 VAL B C 1
ATOM 916 O O . VAL B 1 9 ? 22.359 26.578 17.375 1 90.25 9 VAL B O 1
ATOM 919 N N . TRP B 1 10 ? 21.219 25.078 18.453 1 89.06 10 TRP B N 1
ATOM 920 C CA . TRP B 1 10 ? 20.031 25.219 17.609 1 89.06 10 TRP B CA 1
ATOM 921 C C . TRP B 1 10 ? 19.406 26.594 17.766 1 89.06 10 TRP B C 1
ATOM 923 O O . TRP B 1 10 ? 18.984 27.203 16.781 1 89.06 10 TRP B O 1
ATOM 933 N N . ALA B 1 11 ? 19.203 27.062 18.953 1 90.38 11 ALA B N 1
ATOM 934 C CA . ALA B 1 11 ? 18.672 28.406 19.188 1 90.38 11 ALA B CA 1
ATOM 935 C C . ALA B 1 11 ? 19.5 29.469 18.469 1 90.38 11 ALA B C 1
ATOM 937 O O . ALA B 1 11 ? 18.953 30.406 17.891 1 90.38 11 ALA B O 1
ATOM 938 N N . GLU B 1 12 ? 20.797 29.297 18.578 1 91.31 12 GLU B N 1
ATOM 939 C CA . GLU B 1 12 ? 21.703 30.219 17.922 1 91.31 12 GLU B CA 1
ATOM 940 C C . GLU B 1 12 ? 21.547 30.156 16.406 1 91.31 12 GLU B C 1
ATOM 942 O O . GLU B 1 12 ? 21.516 31.188 15.727 1 91.31 12 GLU B O 1
ATOM 947 N N . ALA B 1 13 ? 21.484 29.031 15.852 1 89.31 13 ALA B N 1
ATOM 948 C CA . ALA B 1 13 ? 21.297 28.859 14.414 1 89.31 13 ALA B CA 1
ATOM 949 C C . ALA B 1 13 ? 20.031 29.547 13.93 1 89.31 13 ALA B C 1
ATOM 951 O O . ALA B 1 13 ? 20.031 30.203 12.883 1 89.31 13 ALA B O 1
ATOM 952 N N . GLN B 1 14 ? 18.938 29.484 14.695 1 90.62 14 GLN B N 1
ATOM 953 C CA . GLN B 1 14 ? 17.656 30.094 14.344 1 90.62 14 GLN B CA 1
ATOM 954 C C . GLN B 1 14 ? 17.75 31.609 14.367 1 90.62 14 GLN B C 1
ATOM 956 O O . GLN B 1 14 ? 17.078 32.312 13.594 1 90.62 14 GLN B O 1
ATOM 961 N N . ARG B 1 15 ? 18.562 32.062 15.297 1 91.56 15 ARG B N 1
ATOM 962 C CA . ARG B 1 15 ? 18.766 33.5 15.367 1 91.56 15 ARG B CA 1
ATOM 963 C C . ARG B 1 15 ? 19.531 34 14.148 1 91.56 15 ARG B C 1
ATOM 965 O O . ARG B 1 15 ? 19.219 35.062 13.602 1 91.56 15 ARG B O 1
ATOM 972 N N . ILE B 1 16 ? 20.531 33.219 13.766 1 93.06 16 ILE B N 1
ATOM 973 C CA . ILE B 1 16 ? 21.359 33.562 12.617 1 93.06 16 ILE B CA 1
ATOM 974 C C . ILE B 1 16 ? 20.547 33.438 11.328 1 93.06 16 ILE B C 1
ATOM 976 O O . ILE B 1 16 ? 20.641 34.281 10.438 1 93.06 16 ILE B O 1
ATOM 980 N N . ASN B 1 17 ? 19.703 32.406 11.203 1 93.06 17 ASN B N 1
ATOM 981 C CA . ASN B 1 17 ? 18.859 32.188 10.039 1 93.06 17 ASN B CA 1
ATOM 982 C C . ASN B 1 17 ? 17.422 31.875 10.445 1 93.06 17 ASN B C 1
ATOM 984 O O . ASN B 1 17 ? 17.047 30.703 10.578 1 93.06 17 ASN B O 1
ATOM 988 N N . PRO B 1 18 ? 16.578 32.812 10.547 1 90.88 18 PRO B N 1
ATOM 989 C CA . PRO B 1 18 ? 15.203 32.625 11.008 1 90.88 18 PRO B CA 1
ATOM 990 C C . PRO B 1 18 ? 14.406 31.672 10.117 1 90.88 18 PRO B C 1
ATOM 992 O O . PRO B 1 18 ? 13.383 31.141 10.531 1 90.88 18 PRO B O 1
ATOM 995 N N . TRP B 1 19 ? 14.797 31.578 8.898 1 90.56 19 TRP B N 1
ATOM 996 C CA . TRP B 1 19 ? 14.148 30.656 7.977 1 90.56 19 TRP B CA 1
ATOM 997 C C . TRP B 1 19 ? 14.102 29.234 8.562 1 90.56 19 TRP B C 1
ATOM 999 O O . TRP B 1 19 ? 13.148 28.5 8.336 1 90.56 19 TRP B O 1
ATOM 1009 N N . LEU B 1 20 ? 15.062 28.922 9.406 1 91.06 20 LEU B N 1
ATOM 1010 C CA . LEU B 1 20 ? 15.156 27.594 9.984 1 91.06 20 LEU B CA 1
ATOM 1011 C C . LEU B 1 20 ? 13.961 27.297 10.883 1 91.06 20 LEU B C 1
ATOM 1013 O O . LEU B 1 20 ? 13.562 26.125 11.031 1 91.06 20 LEU B O 1
ATOM 1017 N N . ALA B 1 21 ? 13.344 28.234 11.43 1 90.81 21 ALA B N 1
ATOM 1018 C CA . ALA B 1 21 ? 12.203 28.062 12.328 1 90.81 21 ALA B CA 1
ATOM 1019 C C . ALA B 1 21 ? 10.883 28.281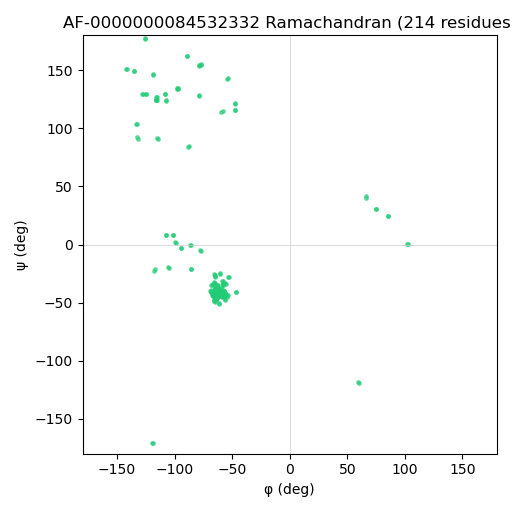 11.578 1 90.81 21 ALA B C 1
ATOM 1021 O O . ALA B 1 21 ? 9.805 28.172 12.172 1 90.81 21 ALA B O 1
ATOM 1022 N N . SER B 1 22 ? 10.953 28.547 10.289 1 94 22 SER B N 1
ATOM 1023 C CA . SER B 1 22 ? 9.766 28.859 9.5 1 94 22 SER B CA 1
ATOM 1024 C C . SER B 1 22 ? 8.992 27.594 9.141 1 94 22 SER B C 1
ATOM 1026 O O . SER B 1 22 ? 9.555 26.5 9.117 1 94 22 SER B O 1
ATOM 1028 N N . PRO B 1 23 ? 7.684 27.75 8.906 1 94.62 23 PRO B N 1
ATOM 1029 C CA . PRO B 1 23 ? 6.887 26.625 8.414 1 94.62 23 PRO B CA 1
ATOM 1030 C C . PRO B 1 23 ? 7.441 26.016 7.125 1 94.62 23 PRO B C 1
ATOM 1032 O O . PRO B 1 23 ? 7.348 24.812 6.914 1 94.62 23 PRO B O 1
ATOM 1035 N N . GLU B 1 24 ? 7.984 26.859 6.336 1 94.88 24 GLU B N 1
ATOM 1036 C CA . GLU B 1 24 ? 8.578 26.375 5.09 1 94.88 24 GLU B CA 1
ATOM 1037 C C . GLU B 1 24 ? 9.773 25.469 5.363 1 94.88 24 GLU B C 1
ATOM 1039 O O . GLU B 1 24 ? 9.938 24.438 4.707 1 94.88 24 GLU B O 1
ATOM 1044 N N . ALA B 1 25 ? 10.57 25.859 6.305 1 94.19 25 ALA B N 1
ATOM 1045 C CA . ALA B 1 25 ? 11.742 25.047 6.668 1 94.19 25 ALA B CA 1
ATOM 1046 C C . ALA B 1 25 ? 11.32 23.703 7.242 1 94.19 25 ALA B C 1
ATOM 1048 O O . ALA B 1 25 ? 11.93 22.672 6.938 1 94.19 25 ALA B O 1
ATOM 1049 N N . GLU B 1 26 ? 10.312 23.734 8.047 1 93.88 26 GLU B N 1
ATOM 1050 C CA . GLU B 1 26 ? 9.797 22.484 8.602 1 93.88 26 GLU B CA 1
ATOM 1051 C C . GLU B 1 26 ? 9.258 21.562 7.508 1 93.88 26 GLU B C 1
ATOM 1053 O O . GLU B 1 26 ? 9.492 20.359 7.539 1 93.88 26 GLU B O 1
ATOM 1058 N N . ALA B 1 27 ? 8.555 22.172 6.551 1 94.12 27 ALA B N 1
ATOM 1059 C CA . ALA B 1 27 ? 7.984 21.406 5.445 1 94.12 27 ALA B CA 1
ATOM 1060 C C . ALA B 1 27 ? 9.086 20.797 4.578 1 94.12 27 ALA B C 1
ATOM 1062 O O . ALA B 1 27 ? 8.984 19.641 4.156 1 94.12 27 ALA B O 1
ATOM 1063 N N . GLU B 1 28 ? 10.062 21.547 4.387 1 93.31 28 GLU B N 1
ATOM 1064 C CA . GLU B 1 28 ? 11.188 21.062 3.586 1 93.31 28 GLU B CA 1
ATOM 1065 C C . GLU B 1 28 ? 11.922 19.922 4.297 1 93.31 28 GLU B C 1
ATOM 1067 O O . GLU B 1 28 ? 12.305 18.938 3.672 1 93.31 28 GLU B O 1
ATOM 1072 N N . GLY B 1 29 ? 12.133 20.125 5.555 1 93.81 29 GLY B N 1
ATOM 1073 C CA . GLY B 1 29 ? 12.75 19.078 6.348 1 93.81 29 GLY B CA 1
ATOM 1074 C C . GLY B 1 29 ? 11.961 17.781 6.34 1 93.81 29 GLY B C 1
ATOM 1075 O O . GLY B 1 29 ? 12.531 16.703 6.223 1 93.81 29 GLY B O 1
ATOM 1076 N N . ALA B 1 30 ? 10.688 17.953 6.422 1 91.88 30 ALA B N 1
ATOM 1077 C CA . ALA B 1 30 ? 9.812 16.781 6.398 1 91.88 30 ALA B CA 1
ATOM 1078 C C . ALA B 1 30 ? 9.898 16.062 5.059 1 91.88 30 ALA B C 1
ATOM 1080 O O . ALA B 1 30 ? 9.938 14.836 5.008 1 91.88 30 ALA B O 1
ATOM 1081 N N . ARG B 1 31 ? 9.883 16.828 4.035 1 91.81 31 ARG B N 1
ATOM 1082 C CA . ARG B 1 31 ? 9.977 16.25 2.697 1 91.81 31 ARG B CA 1
ATOM 1083 C C . ARG B 1 31 ? 11.273 15.477 2.52 1 91.81 31 ARG B C 1
ATOM 1085 O O . ARG B 1 31 ? 11.281 14.383 1.953 1 91.81 31 ARG B O 1
ATOM 1092 N N . PHE B 1 32 ? 12.359 16.078 3.006 1 93.38 32 PHE B N 1
ATOM 1093 C CA . PHE B 1 32 ? 13.664 15.43 2.9 1 93.38 32 PHE B CA 1
ATOM 1094 C C . PHE B 1 32 ? 13.68 14.125 3.686 1 93.38 32 PHE B C 1
ATOM 1096 O O . PHE B 1 32 ? 14.164 13.102 3.189 1 93.38 32 PHE B O 1
ATOM 1103 N N . ARG B 1 33 ? 13.156 14.18 4.855 1 93.12 33 ARG B N 1
ATOM 1104 C CA . ARG B 1 33 ? 13.102 12.977 5.68 1 93.12 33 ARG B CA 1
ATOM 1105 C C . ARG B 1 33 ? 12.289 11.883 4.996 1 93.12 33 ARG B C 1
ATOM 1107 O O . ARG B 1 33 ? 12.68 10.711 5.016 1 93.12 33 ARG B O 1
ATOM 1114 N N . GLN B 1 34 ? 11.211 12.203 4.387 1 90.06 34 GLN B N 1
ATOM 1115 C CA . GLN B 1 34 ? 10.367 11.242 3.678 1 90.06 34 GLN B CA 1
ATOM 1116 C C . GLN B 1 34 ? 11.109 10.617 2.502 1 90.06 34 GLN B C 1
ATOM 1118 O O . GLN B 1 34 ? 11 9.414 2.264 1 90.06 34 GLN B O 1
ATOM 1123 N N . GLU B 1 35 ? 11.781 11.461 1.822 1 91.81 35 GLU B N 1
ATOM 1124 C CA . GLU B 1 35 ? 12.547 10.984 0.675 1 91.81 35 GLU B CA 1
ATOM 1125 C C . GLU B 1 35 ? 13.648 10.023 1.109 1 91.81 35 GLU B C 1
ATOM 1127 O O . GLU B 1 35 ? 13.875 9 0.461 1 91.81 35 GLU B O 1
ATOM 1132 N N . MET B 1 36 ? 14.328 10.367 2.148 1 94.31 36 MET B N 1
ATOM 1133 C CA . MET B 1 36 ? 15.398 9.516 2.66 1 94.31 36 MET B CA 1
ATOM 1134 C C . MET B 1 36 ? 14.844 8.18 3.139 1 94.31 36 MET B C 1
ATOM 1136 O O . MET B 1 36 ? 15.445 7.133 2.895 1 94.31 36 MET B O 1
ATOM 1140 N N . LEU B 1 37 ? 13.781 8.242 3.791 1 93 37 LEU B N 1
ATOM 1141 C CA . LEU B 1 37 ? 13.141 7.023 4.262 1 93 37 LEU B CA 1
ATOM 1142 C C . LEU B 1 37 ? 12.742 6.133 3.086 1 93 37 LEU B C 1
ATOM 1144 O O . LEU B 1 37 ? 12.906 4.914 3.143 1 93 37 LEU B O 1
ATOM 1148 N N . ALA B 1 38 ? 12.156 6.734 2.055 1 92.06 38 ALA B N 1
ATOM 1149 C CA . ALA B 1 38 ? 11.773 5.988 0.856 1 92.06 38 ALA B CA 1
ATOM 1150 C C . ALA B 1 38 ? 12.977 5.285 0.242 1 92.06 38 ALA B C 1
ATOM 1152 O O . ALA B 1 38 ? 12.875 4.137 -0.198 1 92.06 38 ALA B O 1
ATOM 1153 N N . ARG B 1 39 ? 14.086 5.961 0.235 1 93.38 39 ARG B N 1
ATOM 1154 C CA . ARG B 1 39 ? 15.305 5.395 -0.329 1 93.38 39 ARG B CA 1
ATOM 1155 C C . ARG B 1 39 ? 15.781 4.199 0.492 1 93.38 39 ARG B C 1
ATOM 1157 O O . ARG B 1 39 ? 16.203 3.186 -0.066 1 93.38 39 ARG B O 1
ATOM 1164 N N . VAL B 1 40 ? 15.766 4.32 1.779 1 95.12 40 VAL B N 1
ATOM 1165 C CA . VAL B 1 40 ? 16.156 3.234 2.67 1 95.12 40 VAL B CA 1
ATOM 1166 C C . VAL B 1 40 ? 15.258 2.025 2.445 1 95.12 40 VAL B C 1
ATOM 1168 O O . VAL B 1 40 ? 15.734 0.899 2.303 1 95.12 40 VAL B O 1
ATOM 1171 N N . ARG B 1 41 ? 13.961 2.234 2.33 1 92.88 41 ARG B N 1
ATOM 1172 C CA . ARG B 1 41 ? 12.992 1.166 2.109 1 92.88 41 ARG B CA 1
ATOM 1173 C C . ARG B 1 41 ? 13.203 0.505 0.752 1 92.88 41 ARG B C 1
ATOM 1175 O O . ARG B 1 41 ? 13.125 -0.719 0.633 1 92.88 41 ARG B O 1
ATOM 1182 N N . GLY B 1 42 ? 13.43 1.323 -0.249 1 95.19 42 GLY B N 1
ATOM 1183 C CA . GLY B 1 42 ? 13.766 0.789 -1.56 1 95.19 42 GLY B CA 1
ATOM 1184 C C . GLY B 1 42 ? 14.984 -0.117 -1.541 1 95.19 42 GLY B C 1
ATOM 1185 O O . GLY B 1 42 ? 14.992 -1.17 -2.182 1 95.19 42 GLY B O 1
ATOM 1186 N N . HIS B 1 43 ? 15.953 0.319 -0.796 1 95.44 43 HIS B N 1
ATOM 1187 C CA . HIS B 1 43 ? 17.172 -0.487 -0.666 1 95.44 43 HIS B CA 1
ATOM 1188 C C . HIS B 1 43 ? 16.875 -1.82 0.012 1 95.44 43 HIS B C 1
ATOM 1190 O O . HIS B 1 43 ? 17.438 -2.85 -0.359 1 95.44 43 HIS B O 1
ATOM 1196 N N . GLU B 1 44 ? 16.047 -1.787 0.974 1 96.56 44 GLU B N 1
ATOM 1197 C CA . GLU B 1 44 ? 15.656 -3.025 1.641 1 96.56 44 GLU B CA 1
ATOM 1198 C C . GLU B 1 44 ? 14.93 -3.963 0.678 1 96.56 44 GLU B C 1
ATOM 1200 O O . GLU B 1 44 ? 15.078 -5.184 0.768 1 96.56 44 GLU B O 1
ATOM 1205 N N . LEU B 1 45 ? 14.141 -3.418 -0.271 1 96.81 45 LEU B N 1
ATOM 1206 C CA . LEU B 1 45 ? 13.523 -4.234 -1.312 1 96.81 45 LEU B CA 1
ATOM 1207 C C . LEU B 1 45 ? 14.586 -4.895 -2.182 1 96.81 45 LEU B C 1
ATOM 1209 O O . LEU B 1 45 ? 14.469 -6.07 -2.533 1 96.81 45 LEU B O 1
ATOM 1213 N N . ALA B 1 46 ? 15.57 -4.145 -2.465 1 97.44 46 ALA B N 1
ATOM 1214 C CA . ALA B 1 46 ? 16.672 -4.695 -3.24 1 97.44 46 ALA B CA 1
ATOM 1215 C C . ALA B 1 46 ? 17.328 -5.867 -2.512 1 97.44 46 ALA B C 1
ATOM 1217 O O . ALA B 1 46 ? 17.703 -6.863 -3.133 1 97.44 46 ALA B O 1
ATOM 1218 N N . GLU B 1 47 ? 17.438 -5.719 -1.224 1 97.19 47 GLU B N 1
ATOM 1219 C CA . GLU B 1 47 ? 18.016 -6.797 -0.426 1 97.19 47 GLU B CA 1
ATOM 1220 C C . GLU B 1 47 ? 17.125 -8.047 -0.477 1 97.19 47 GLU B C 1
ATOM 1222 O O . GLU B 1 47 ? 17.641 -9.164 -0.52 1 97.19 47 GLU B O 1
ATOM 1227 N N . LEU B 1 48 ? 15.82 -7.879 -0.484 1 96.75 48 LEU B N 1
ATOM 1228 C CA . LEU B 1 48 ? 14.906 -9 -0.632 1 96.75 48 LEU B CA 1
ATOM 1229 C C . LEU B 1 48 ? 15.086 -9.672 -1.989 1 96.75 48 LEU B C 1
ATOM 1231 O O . LEU B 1 48 ? 15.07 -10.906 -2.084 1 96.75 48 LEU B O 1
ATOM 1235 N N . ARG B 1 49 ? 15.164 -8.844 -2.994 1 97.88 49 ARG B N 1
ATOM 1236 C CA . ARG B 1 49 ? 15.383 -9.383 -4.332 1 97.88 49 ARG B CA 1
ATOM 1237 C C . ARG B 1 49 ? 16.641 -10.234 -4.379 1 97.88 49 ARG B C 1
ATOM 1239 O O . ARG B 1 49 ? 16.641 -11.344 -4.918 1 97.88 49 ARG B O 1
ATOM 1246 N N . LYS B 1 50 ? 17.75 -9.727 -3.836 1 97.25 50 LYS B N 1
ATOM 1247 C CA . LYS B 1 50 ? 19.031 -10.43 -3.814 1 97.25 50 LYS B CA 1
ATOM 1248 C C . LYS B 1 50 ? 18.938 -11.727 -3.018 1 97.25 50 LYS B C 1
ATOM 1250 O O . LYS B 1 50 ? 19.531 -12.742 -3.393 1 97.25 50 LYS B O 1
ATOM 1255 N N . ALA B 1 51 ? 18.156 -11.672 -1.957 1 95.19 51 ALA B N 1
ATOM 1256 C CA . ALA B 1 51 ? 17.953 -12.859 -1.14 1 95.19 51 ALA B CA 1
ATOM 1257 C C . ALA B 1 51 ? 17.219 -13.953 -1.932 1 95.19 51 ALA B C 1
ATOM 1259 O O . ALA B 1 51 ? 17.375 -15.141 -1.638 1 95.19 51 ALA B O 1
ATOM 1260 N N . ALA B 1 52 ? 16.453 -13.547 -2.889 1 95.69 52 ALA B N 1
ATOM 1261 C CA . ALA B 1 52 ? 15.75 -14.477 -3.771 1 95.69 52 ALA B CA 1
ATOM 1262 C C . ALA B 1 52 ? 16.625 -14.891 -4.941 1 95.69 52 ALA B C 1
ATOM 1264 O O . ALA B 1 52 ? 16.188 -15.602 -5.844 1 95.69 52 ALA B O 1
ATOM 1265 N N . ASP B 1 53 ? 17.828 -14.344 -4.961 1 97.5 53 ASP B N 1
ATOM 1266 C CA . ASP B 1 53 ? 18.844 -14.656 -5.969 1 97.5 53 ASP B CA 1
ATOM 1267 C C . ASP B 1 53 ? 18.406 -14.18 -7.348 1 97.5 53 ASP B C 1
ATOM 1269 O O . ASP B 1 53 ? 18.562 -14.891 -8.336 1 97.5 53 ASP B O 1
ATOM 1273 N N . LEU B 1 54 ? 17.828 -13.008 -7.402 1 98.25 54 LEU B N 1
ATOM 1274 C CA . LEU B 1 54 ? 17.375 -12.43 -8.664 1 98.25 54 LEU B CA 1
ATOM 1275 C C . LEU B 1 54 ? 18.094 -11.117 -8.945 1 98.25 54 LEU B C 1
ATOM 1277 O O . LEU B 1 54 ? 18.375 -10.344 -8.031 1 98.25 54 LEU B O 1
ATOM 1281 N N . THR B 1 55 ? 18.328 -10.867 -10.211 1 98.5 55 THR B N 1
ATOM 1282 C CA . THR B 1 55 ? 18.812 -9.57 -10.672 1 98.5 55 THR B CA 1
ATOM 1283 C C . THR B 1 55 ? 17.641 -8.641 -10.984 1 98.5 55 THR B C 1
ATOM 1285 O O . THR B 1 55 ? 16.5 -9.086 -11.094 1 98.5 55 THR B O 1
ATOM 1288 N N . GLN B 1 56 ? 18.016 -7.367 -11.039 1 98.31 56 GLN B N 1
ATOM 1289 C CA . GLN B 1 56 ? 16.969 -6.422 -11.445 1 98.31 56 GLN B CA 1
ATOM 1290 C C . GLN B 1 56 ? 16.406 -6.785 -12.812 1 98.31 56 GLN B C 1
ATOM 1292 O O . GLN B 1 56 ? 15.203 -6.672 -13.047 1 98.31 56 GLN B O 1
ATOM 1297 N N . LYS B 1 57 ? 17.281 -7.32 -13.664 1 98.5 57 LYS B N 1
ATOM 1298 C CA . LYS B 1 57 ? 16.875 -7.703 -15.016 1 98.5 57 LYS B CA 1
ATOM 1299 C C . LYS B 1 57 ? 15.906 -8.875 -14.992 1 98.5 57 LYS B C 1
ATOM 1301 O O . LYS B 1 57 ? 14.906 -8.875 -15.711 1 98.5 57 LYS B O 1
ATOM 1306 N N . GLU B 1 58 ? 16.188 -9.789 -14.18 1 98.56 58 GLU B N 1
ATOM 1307 C CA . GLU B 1 58 ? 15.328 -10.953 -14.055 1 98.56 58 GLU B CA 1
ATOM 1308 C C . GLU B 1 58 ? 13.961 -10.57 -13.484 1 98.56 58 GLU B C 1
ATOM 1310 O O . GLU B 1 58 ? 12.93 -11.023 -13.984 1 98.56 58 GLU B O 1
ATOM 1315 N N . VAL B 1 59 ? 13.945 -9.734 -12.492 1 98.56 59 VAL B N 1
ATOM 1316 C CA . VAL B 1 59 ? 12.68 -9.273 -11.922 1 98.56 59 VAL B CA 1
ATOM 1317 C C . VAL B 1 59 ? 11.898 -8.5 -12.977 1 98.56 59 VAL B C 1
ATOM 1319 O O . VAL B 1 59 ? 10.688 -8.688 -13.125 1 98.56 59 VAL B O 1
ATOM 1322 N N . ALA B 1 60 ? 12.609 -7.633 -13.688 1 98.38 60 ALA B N 1
ATOM 1323 C CA . ALA B 1 60 ? 11.984 -6.855 -14.75 1 98.38 60 ALA B CA 1
ATOM 1324 C C . ALA B 1 60 ? 11.312 -7.766 -15.781 1 98.38 60 ALA B C 1
ATOM 1326 O O . ALA B 1 60 ? 10.195 -7.504 -16.219 1 98.38 60 ALA B O 1
ATOM 1327 N N . GLY B 1 61 ? 11.969 -8.789 -16.094 1 98.19 61 GLY B N 1
ATOM 1328 C CA . GLY B 1 61 ? 11.414 -9.781 -17 1 98.19 61 GLY B CA 1
ATOM 1329 C C . GLY B 1 61 ? 10.148 -10.43 -16.469 1 98.19 61 GLY B C 1
ATOM 1330 O O . GLY B 1 61 ? 9.156 -10.547 -17.203 1 98.19 61 GLY B O 1
ATOM 1331 N N . LEU B 1 62 ? 10.195 -10.773 -15.211 1 97.44 62 LEU B N 1
ATOM 1332 C CA . LEU B 1 62 ? 9.047 -11.406 -14.578 1 97.44 62 LEU B CA 1
ATOM 1333 C C . LEU B 1 62 ? 7.863 -10.445 -14.523 1 97.44 62 LEU B C 1
ATOM 1335 O O . LEU B 1 62 ? 6.711 -10.867 -14.656 1 97.44 62 LEU B O 1
ATOM 1339 N N . MET B 1 63 ? 8.156 -9.211 -14.383 1 96.94 63 MET B N 1
ATOM 1340 C CA . MET B 1 63 ? 7.121 -8.195 -14.25 1 96.94 63 MET B CA 1
ATOM 1341 C C . MET B 1 63 ? 6.648 -7.719 -15.617 1 96.94 63 MET B C 1
ATOM 1343 O O . MET B 1 63 ? 5.598 -7.082 -15.734 1 96.94 63 MET B O 1
ATOM 1347 N N . GLY B 1 64 ? 7.402 -7.898 -16.641 1 97.31 64 GLY B N 1
ATOM 1348 C CA . GLY B 1 64 ? 7.094 -7.359 -17.953 1 97.31 64 GLY B CA 1
ATOM 1349 C C . GLY B 1 64 ? 7.328 -5.867 -18.062 1 97.31 64 GLY B C 1
ATOM 1350 O O . GLY B 1 64 ? 6.566 -5.156 -18.719 1 97.31 64 GLY B O 1
ATOM 1351 N N . VAL B 1 65 ? 8.312 -5.352 -17.281 1 96.94 65 VAL B N 1
ATOM 1352 C CA . VAL B 1 65 ? 8.664 -3.934 -17.297 1 96.94 65 VAL B CA 1
ATOM 1353 C C . VAL B 1 65 ? 10.156 -3.768 -17.578 1 96.94 65 VAL B C 1
ATOM 1355 O O . VAL B 1 65 ? 10.875 -4.754 -17.75 1 96.94 65 VAL B O 1
ATOM 1358 N N . SER B 1 66 ? 10.57 -2.49 -17.672 1 97.56 66 SER B N 1
ATOM 1359 C CA . SER B 1 66 ? 11.992 -2.217 -17.859 1 97.56 66 SER B CA 1
ATOM 1360 C C . SER B 1 66 ? 12.773 -2.387 -16.562 1 97.56 66 SER B C 1
ATOM 1362 O O . SER B 1 66 ? 12.219 -2.246 -15.477 1 97.56 66 SER B O 1
ATOM 1364 N N . GLN B 1 67 ? 14.023 -2.664 -16.734 1 97.88 67 GLN B N 1
ATOM 1365 C CA . GLN B 1 67 ? 14.922 -2.695 -15.578 1 97.88 67 GLN B CA 1
ATOM 1366 C C . GLN B 1 67 ? 14.922 -1.355 -14.852 1 97.88 67 GLN B C 1
ATOM 1368 O O . GLN B 1 67 ? 15.039 -1.312 -13.625 1 97.88 67 GLN B O 1
ATOM 1373 N N . ALA B 1 68 ? 14.797 -0.302 -15.594 1 97.56 68 ALA B N 1
ATOM 1374 C CA . ALA B 1 68 ? 14.758 1.037 -15.016 1 97.56 68 ALA B CA 1
ATOM 1375 C C . ALA B 1 68 ? 13.594 1.176 -14.031 1 97.56 68 ALA B C 1
ATOM 1377 O O . ALA B 1 68 ? 13.727 1.817 -12.992 1 97.56 68 ALA B O 1
ATOM 1378 N N . ARG B 1 69 ? 12.523 0.599 -14.352 1 96.12 69 ARG B N 1
ATOM 1379 C CA . ARG B 1 69 ? 11.352 0.656 -13.477 1 96.12 69 ARG B CA 1
ATOM 1380 C C . ARG B 1 69 ? 11.602 -0.097 -12.18 1 96.12 69 ARG B C 1
ATOM 1382 O O . ARG B 1 69 ? 11.227 0.371 -11.102 1 96.12 69 ARG B O 1
ATOM 1389 N N . VAL B 1 70 ? 12.219 -1.255 -12.32 1 97.75 70 VAL B N 1
ATOM 1390 C CA . VAL B 1 70 ? 12.562 -2.027 -11.133 1 97.75 70 VAL B CA 1
ATOM 1391 C C . VAL B 1 70 ? 13.531 -1.229 -10.258 1 97.75 70 VAL B C 1
ATOM 1393 O O . VAL B 1 70 ? 13.359 -1.148 -9.039 1 97.75 70 VAL B O 1
ATOM 1396 N N . SER B 1 71 ? 14.469 -0.598 -10.906 1 97.5 71 SER B N 1
ATOM 1397 C CA . SER B 1 71 ? 15.422 0.245 -10.195 1 97.5 71 SER B CA 1
ATOM 1398 C C . SER B 1 71 ? 14.719 1.378 -9.461 1 97.5 71 SER B C 1
ATOM 1400 O O . SER B 1 71 ? 15.047 1.675 -8.305 1 97.5 71 SER B O 1
ATOM 1402 N N . GLN B 1 72 ? 13.781 1.978 -10.094 1 95.94 72 GLN B N 1
ATOM 1403 C CA . GLN B 1 72 ? 13.023 3.061 -9.477 1 95.94 72 GLN B CA 1
ATOM 1404 C C . GLN B 1 72 ? 12.297 2.58 -8.227 1 95.94 72 GLN B C 1
ATOM 1406 O O . GLN B 1 72 ? 12.305 3.262 -7.199 1 95.94 72 GLN B O 1
ATOM 1411 N N . ILE B 1 73 ? 11.711 1.408 -8.312 1 95.38 73 ILE B N 1
ATOM 1412 C CA . ILE B 1 73 ? 11.031 0.806 -7.172 1 95.38 73 ILE B CA 1
ATOM 1413 C C . ILE B 1 73 ? 12.023 0.611 -6.027 1 95.38 73 ILE B C 1
ATOM 1415 O O . ILE B 1 73 ? 11.75 0.996 -4.887 1 95.38 73 ILE B O 1
ATOM 1419 N N . GLU B 1 74 ? 13.18 0.14 -6.391 1 97.06 74 GLU B N 1
ATOM 1420 C CA . GLU B 1 74 ? 14.195 -0.171 -5.387 1 97.06 74 GLU B CA 1
ATOM 1421 C C . GLU B 1 74 ? 14.875 1.097 -4.879 1 97.06 74 GLU B C 1
ATOM 1423 O O . GLU B 1 74 ? 15.703 1.041 -3.969 1 97.06 74 GLU B O 1
ATOM 1428 N N . HIS B 1 75 ? 14.547 2.221 -5.465 1 94.81 75 HIS B N 1
ATOM 1429 C CA . HIS B 1 75 ? 15.055 3.504 -4.992 1 94.81 75 HIS B CA 1
ATOM 1430 C C . HIS B 1 75 ? 13.969 4.309 -4.293 1 94.81 75 HIS B C 1
ATOM 1432 O O . HIS B 1 75 ? 14.141 5.504 -4.039 1 94.81 75 HIS B O 1
ATOM 1438 N N . GLY B 1 76 ? 12.859 3.633 -4.113 1 92.5 76 GLY B N 1
ATOM 1439 C CA . GLY B 1 76 ? 11.859 4.242 -3.252 1 92.5 76 GLY B CA 1
ATOM 1440 C C . GLY B 1 76 ? 10.711 4.863 -4.023 1 92.5 76 GLY B C 1
ATOM 1441 O O . GLY B 1 76 ? 9.812 5.465 -3.434 1 92.5 76 GLY B O 1
ATOM 1442 N N . GLN B 1 77 ? 10.789 4.75 -5.281 1 90.5 77 GLN B N 1
ATOM 1443 C CA . GLN B 1 77 ? 9.688 5.277 -6.086 1 90.5 77 GLN B CA 1
ATOM 1444 C C . GLN B 1 77 ? 8.594 4.234 -6.273 1 90.5 77 GLN B C 1
ATOM 1446 O O . GLN B 1 77 ? 8.555 3.541 -7.293 1 90.5 77 GLN B O 1
ATOM 1451 N N . VAL B 1 78 ? 7.684 4.164 -5.254 1 87.81 78 VAL B N 1
ATOM 1452 C CA . VAL B 1 78 ? 6.582 3.211 -5.262 1 87.81 78 VAL B CA 1
ATOM 1453 C C . VAL B 1 78 ? 5.25 3.959 -5.328 1 87.81 78 VAL B C 1
ATOM 1455 O O . VAL B 1 78 ? 4.719 4.383 -4.301 1 87.81 78 VAL B O 1
ATOM 1458 N N . ASP B 1 79 ? 4.727 4.199 -6.504 1 83.12 79 ASP B N 1
ATOM 1459 C CA . ASP B 1 79 ? 3.508 4.988 -6.648 1 83.12 79 ASP B CA 1
ATOM 1460 C C . ASP B 1 79 ? 2.318 4.094 -6.996 1 83.12 79 ASP B C 1
ATOM 1462 O O . ASP B 1 79 ? 1.166 4.469 -6.766 1 83.12 79 ASP B O 1
ATOM 1466 N N . SER B 1 80 ? 2.605 2.963 -7.461 1 88.12 80 SER B N 1
ATOM 1467 C CA . SER B 1 80 ? 1.556 2.059 -7.922 1 88.12 80 SER B CA 1
ATOM 1468 C C . SER B 1 80 ? 1.508 0.792 -7.074 1 88.12 80 SER B C 1
ATOM 1470 O O . SER B 1 80 ? 2.506 0.079 -6.957 1 88.12 80 SER B O 1
ATOM 1472 N N . LEU B 1 81 ? 0.328 0.552 -6.547 1 89.75 81 LEU B N 1
ATOM 1473 C CA . L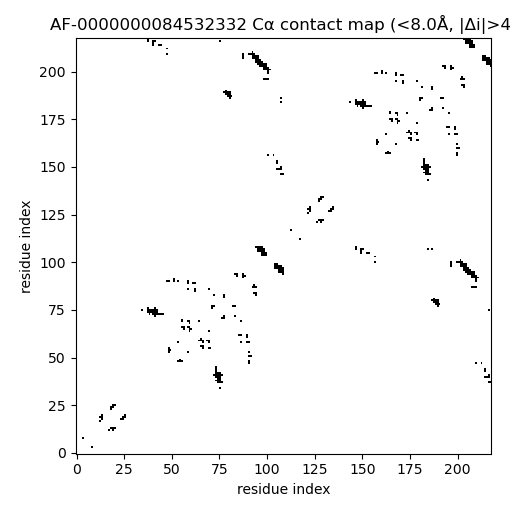EU B 1 81 ? 0.151 -0.671 -5.77 1 89.75 81 LEU B CA 1
ATOM 1474 C C . LEU B 1 81 ? 0.279 -1.902 -6.664 1 89.75 81 LEU B C 1
ATOM 1476 O O . LEU B 1 81 ? 0.813 -2.93 -6.238 1 89.75 81 LEU B O 1
ATOM 1480 N N . ASP B 1 82 ? -0.16 -1.763 -7.891 1 88 82 ASP B N 1
ATOM 1481 C CA . ASP B 1 82 ? -0.067 -2.873 -8.836 1 88 82 ASP B CA 1
ATOM 1482 C C . ASP B 1 82 ? 1.39 -3.223 -9.125 1 88 82 ASP B C 1
ATOM 1484 O O . ASP B 1 82 ? 1.755 -4.398 -9.172 1 88 82 ASP B O 1
ATOM 1488 N N . ASN B 1 83 ? 2.178 -2.217 -9.266 1 91.88 83 ASN B N 1
ATOM 1489 C CA . ASN B 1 83 ? 3.594 -2.461 -9.523 1 91.88 83 ASN B CA 1
ATOM 1490 C C . ASN B 1 83 ? 4.281 -3.092 -8.32 1 91.88 83 ASN B C 1
ATOM 1492 O O . ASN B 1 83 ? 5.117 -3.986 -8.469 1 91.88 83 ASN B O 1
ATOM 1496 N N . LEU B 1 84 ? 3.908 -2.613 -7.207 1 93.75 84 LEU B N 1
ATOM 1497 C CA . LEU B 1 84 ? 4.5 -3.164 -5.992 1 93.75 84 LEU B CA 1
ATOM 1498 C C . LEU B 1 84 ? 4.113 -4.629 -5.816 1 93.75 84 LEU B C 1
ATOM 1500 O O . LEU B 1 84 ? 4.938 -5.449 -5.406 1 93.75 84 LEU B O 1
ATOM 1504 N N . ARG B 1 85 ? 2.91 -4.977 -6.137 1 93 85 ARG B N 1
ATOM 1505 C CA . ARG B 1 85 ? 2.441 -6.355 -6.059 1 93 85 ARG B CA 1
ATOM 1506 C C . ARG B 1 85 ? 3.201 -7.246 -7.035 1 93 85 ARG B C 1
ATOM 1508 O O . ARG B 1 85 ? 3.604 -8.359 -6.684 1 93 85 ARG B O 1
ATOM 1515 N N . ALA B 1 86 ? 3.268 -6.723 -8.211 1 94.69 86 ALA B N 1
ATOM 1516 C CA . ALA B 1 86 ? 4.004 -7.48 -9.227 1 94.69 86 ALA B CA 1
ATOM 1517 C C . ALA B 1 86 ? 5.449 -7.715 -8.789 1 94.69 86 ALA B C 1
ATOM 1519 O O . ALA B 1 86 ? 5.98 -8.812 -8.953 1 94.69 86 ALA B O 1
ATOM 1520 N N . TYR B 1 87 ? 6.051 -6.676 -8.227 1 97.25 87 TYR B N 1
ATOM 1521 C CA . TYR B 1 87 ? 7.418 -6.781 -7.727 1 97.25 87 TYR B CA 1
ATOM 1522 C C . TYR B 1 87 ? 7.508 -7.824 -6.617 1 97.25 87 TYR B C 1
ATOM 1524 O O . TYR B 1 87 ? 8.375 -8.703 -6.66 1 97.25 87 TYR B O 1
ATOM 1532 N N . ALA B 1 88 ? 6.641 -7.688 -5.691 1 97.25 88 ALA B N 1
ATOM 1533 C CA . ALA B 1 88 ? 6.633 -8.625 -4.566 1 97.25 88 ALA B CA 1
ATOM 1534 C C . ALA B 1 88 ? 6.465 -10.062 -5.051 1 97.25 88 ALA B C 1
ATOM 1536 O O . ALA B 1 88 ? 7.188 -10.961 -4.609 1 97.25 88 ALA B O 1
ATOM 1537 N N . ALA B 1 89 ? 5.551 -10.242 -5.98 1 96.56 89 ALA B N 1
ATOM 1538 C CA . ALA B 1 89 ? 5.305 -11.57 -6.527 1 96.56 89 ALA B CA 1
ATOM 1539 C C . ALA B 1 89 ? 6.547 -12.117 -7.223 1 96.56 89 ALA B C 1
ATOM 1541 O O . ALA B 1 89 ? 6.883 -13.297 -7.078 1 96.56 89 ALA B O 1
ATOM 1542 N N . ALA B 1 90 ? 7.16 -11.281 -7.953 1 97.62 90 ALA B N 1
ATOM 1543 C CA . ALA B 1 90 ? 8.344 -11.68 -8.719 1 97.62 90 ALA B CA 1
ATOM 1544 C C . ALA B 1 90 ? 9.43 -12.227 -7.797 1 97.62 90 ALA B C 1
ATOM 1546 O O . ALA B 1 90 ? 10.172 -13.141 -8.172 1 97.62 90 ALA B O 1
ATOM 1547 N N . ILE B 1 91 ? 9.5 -11.727 -6.598 1 97.19 91 ILE B N 1
ATOM 1548 C CA . ILE B 1 91 ? 10.578 -12.148 -5.711 1 97.19 91 ILE B CA 1
ATOM 1549 C C . ILE B 1 91 ? 10.062 -13.172 -4.711 1 97.19 91 ILE B C 1
ATOM 1551 O O . ILE B 1 91 ? 10.742 -13.5 -3.734 1 97.19 91 ILE B O 1
ATOM 1555 N N . GLY B 1 92 ? 8.867 -13.609 -4.91 1 96.62 92 GLY B N 1
ATOM 1556 C CA . GLY B 1 92 ? 8.305 -14.664 -4.082 1 96.62 92 GLY B CA 1
ATOM 1557 C C . GLY B 1 92 ? 7.672 -14.148 -2.805 1 96.62 92 GLY B C 1
ATOM 1558 O O . GLY B 1 92 ? 7.602 -14.867 -1.807 1 96.62 92 GLY B O 1
ATOM 1559 N N . GLY B 1 93 ? 7.297 -12.93 -2.877 1 96.12 93 GLY B N 1
ATOM 1560 C CA . GLY B 1 93 ? 6.68 -12.32 -1.71 1 96.12 93 GLY B CA 1
ATOM 1561 C C . GLY B 1 93 ? 5.254 -11.859 -1.961 1 96.12 93 GLY B C 1
ATOM 1562 O O . GLY B 1 93 ? 4.637 -12.25 -2.955 1 96.12 93 GLY B O 1
ATOM 1563 N N . GLU B 1 94 ? 4.742 -11.094 -0.886 1 96.12 94 GLU B N 1
ATOM 1564 C CA . GLU B 1 94 ? 3.393 -10.539 -0.939 1 96.12 94 GLU B CA 1
ATOM 1565 C C . GLU B 1 94 ? 3.34 -9.148 -0.323 1 96.12 94 GLU B C 1
ATOM 1567 O O . GLU B 1 94 ? 4.172 -8.797 0.518 1 96.12 94 GLU B O 1
ATOM 1572 N N . VAL B 1 95 ? 2.41 -8.375 -0.837 1 94.69 95 VAL B N 1
ATOM 1573 C CA . VAL B 1 95 ? 2.219 -7.023 -0.315 1 94.69 95 VAL B CA 1
ATOM 1574 C C . VAL B 1 95 ? 1.081 -7.02 0.703 1 94.69 95 VAL B C 1
ATOM 1576 O O . VAL B 1 95 ? 0.043 -7.648 0.486 1 94.69 95 VAL B O 1
ATOM 1579 N N . GLU B 1 96 ? 1.324 -6.359 1.821 1 94.44 96 GLU B N 1
ATOM 1580 C CA . GLU B 1 96 ? 0.269 -6.055 2.783 1 94.44 96 GLU B CA 1
ATOM 1581 C C . GLU B 1 96 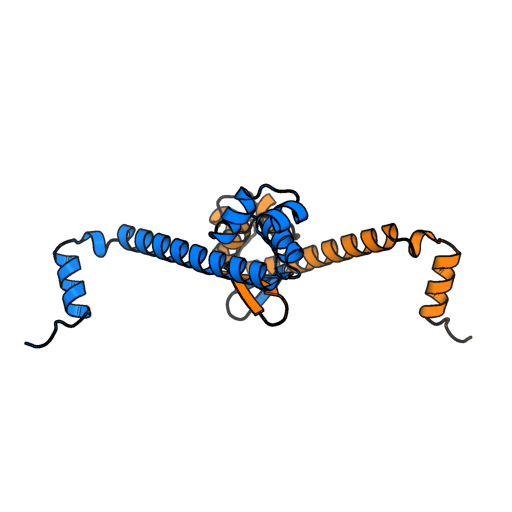? 0.054 -4.551 2.908 1 94.44 96 GLU B C 1
ATOM 1583 O O . GLU B 1 96 ? 1.012 -3.793 3.076 1 94.44 96 GLU B O 1
ATOM 1588 N N . VAL B 1 97 ? -1.156 -4.121 2.744 1 94.62 97 VAL B N 1
ATOM 1589 C CA . VAL B 1 97 ? -1.512 -2.713 2.879 1 94.62 97 VAL B CA 1
ATOM 1590 C C . VAL B 1 97 ? -2.629 -2.559 3.908 1 94.62 97 VAL B C 1
ATOM 1592 O O . VAL B 1 97 ? -3.631 -3.275 3.857 1 94.62 97 VAL B O 1
ATOM 1595 N N . SER B 1 98 ? -2.445 -1.68 4.848 1 95.94 98 SER B N 1
ATOM 1596 C CA . SER B 1 98 ? -3.479 -1.424 5.844 1 95.94 98 SER B CA 1
ATOM 1597 C C . SER B 1 98 ? -3.668 0.072 6.074 1 95.94 98 SER B C 1
ATOM 1599 O O . SER B 1 98 ? -2.748 0.861 5.844 1 95.94 98 SER B O 1
ATOM 1601 N N . VAL B 1 99 ? -4.824 0.469 6.402 1 96.31 99 VAL B N 1
ATOM 1602 C CA . VAL B 1 99 ? -5.148 1.808 6.887 1 96.31 99 VAL B CA 1
ATOM 1603 C C . VAL B 1 99 ? -5.457 1.757 8.383 1 96.31 99 VAL B C 1
ATOM 1605 O O . VAL B 1 99 ? -6.312 0.987 8.82 1 96.31 99 VAL B O 1
ATOM 1608 N N . ARG B 1 100 ? -4.73 2.533 9.055 1 95.81 100 ARG B N 1
ATOM 1609 C CA . ARG B 1 100 ? -4.918 2.623 10.5 1 95.81 100 ARG B CA 1
ATOM 1610 C C . ARG B 1 100 ? -5.555 3.953 10.891 1 95.81 100 ARG B C 1
ATOM 1612 O O . ARG B 1 100 ? -5.129 5.012 10.422 1 95.81 100 ARG B O 1
ATOM 1619 N N . GLN B 1 101 ? -6.559 3.898 11.633 1 95.38 101 GLN B N 1
ATOM 1620 C CA . GLN B 1 101 ? -7.219 5.055 12.227 1 95.38 101 GLN B CA 1
ATOM 1621 C C . GLN B 1 101 ? -7.488 4.832 13.711 1 95.38 101 GLN B C 1
ATOM 1623 O O . GLN B 1 101 ? -8.406 4.094 14.078 1 95.38 101 GLN B O 1
ATOM 1628 N N . GLY B 1 102 ? -6.641 5.48 14.57 1 92.81 102 GLY B N 1
ATOM 1629 C CA . GLY B 1 102 ? -6.727 5.164 15.992 1 92.81 102 GLY B CA 1
ATOM 1630 C C . GLY B 1 102 ? -6.457 3.701 16.297 1 92.81 102 GLY B C 1
ATOM 1631 O O . GLY B 1 102 ? -5.418 3.164 15.906 1 92.81 102 GLY B O 1
ATOM 1632 N N . GLU B 1 103 ? -7.457 3.016 16.875 1 93.5 103 GLU B N 1
ATOM 1633 C CA . GLU B 1 103 ? -7.281 1.616 17.25 1 93.5 103 GLU B CA 1
ATOM 1634 C C . GLU B 1 103 ? -7.77 0.68 16.156 1 93.5 103 GLU B C 1
ATOM 1636 O O . GLU B 1 103 ? -7.555 -0.532 16.219 1 93.5 103 GLU B O 1
ATOM 1641 N N . ARG B 1 104 ? -8.297 1.278 15.148 1 93.5 104 ARG B N 1
ATOM 1642 C CA . ARG B 1 104 ? -8.859 0.466 14.07 1 93.5 104 ARG B CA 1
ATOM 1643 C C . ARG B 1 104 ? -7.875 0.321 12.922 1 93.5 104 ARG B C 1
ATOM 1645 O O . ARG B 1 104 ? -7.172 1.274 12.57 1 93.5 104 ARG B O 1
ATOM 1652 N N . THR B 1 105 ? -7.758 -0.865 12.469 1 94.94 105 THR B N 1
ATOM 1653 C CA . THR B 1 105 ? -6.934 -1.153 11.297 1 94.94 105 THR B CA 1
ATOM 1654 C C . THR B 1 105 ? -7.723 -1.945 10.258 1 94.94 105 THR B C 1
ATOM 1656 O O . THR B 1 105 ? -8.383 -2.93 10.594 1 94.94 105 THR B O 1
ATOM 1659 N N . VAL B 1 106 ? -7.684 -1.443 9.023 1 94.56 106 VAL B N 1
ATOM 1660 C CA . VAL B 1 106 ? -8.336 -2.135 7.91 1 94.56 106 VAL B CA 1
ATOM 1661 C C . VAL B 1 106 ? -7.285 -2.584 6.895 1 94.56 106 VAL B C 1
ATOM 1663 O O . VAL B 1 106 ? -6.48 -1.774 6.426 1 94.56 106 VAL B O 1
ATOM 1666 N N . LYS B 1 107 ? -7.297 -3.881 6.633 1 92.62 107 LYS B N 1
ATOM 1667 C CA . LYS B 1 107 ? -6.457 -4.387 5.551 1 92.62 107 LYS B CA 1
ATOM 1668 C C . LYS B 1 107 ? -7.098 -4.121 4.191 1 92.62 107 LYS B C 1
ATOM 1670 O O . LYS B 1 107 ? -8.266 -4.445 3.977 1 92.62 107 LYS B O 1
ATOM 1675 N N . VAL B 1 108 ? -6.277 -3.498 3.295 1 88.62 108 VAL B N 1
ATOM 1676 C CA . VAL B 1 108 ? -6.891 -3.135 2.021 1 88.62 108 VAL B CA 1
ATOM 1677 C C . VAL B 1 108 ? -6.203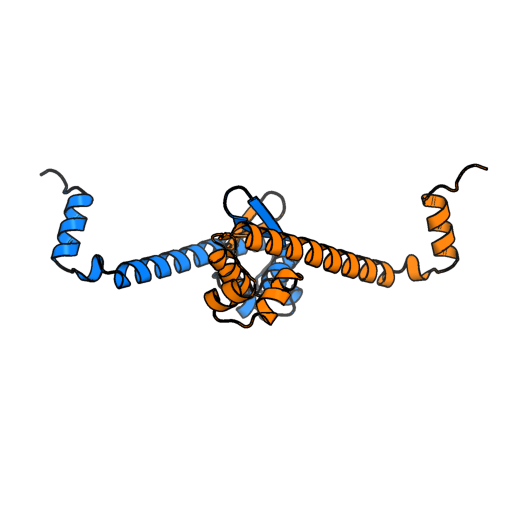 -3.891 0.885 1 88.62 108 VAL B C 1
ATOM 1679 O O . VAL B 1 108 ? -6.734 -3.971 -0.224 1 88.62 108 VAL B O 1
ATOM 1682 N N . ALA B 1 109 ? -4.996 -4.34 1.138 1 81.44 109 ALA B N 1
ATOM 1683 C CA . ALA B 1 109 ? -4.305 -5.184 0.165 1 81.44 109 ALA B CA 1
ATOM 1684 C C . ALA B 1 109 ? -3.24 -6.043 0.842 1 81.44 109 ALA B C 1
ATOM 1686 O O . ALA B 1 109 ? -2.727 -5.68 1.903 1 81.44 109 ALA B O 1
#

Secondary structure (DSSP, 8-state):
-----HHHHHHHHHHH-GGGGSHHHHHHHHHHHHHHHHHHHHHHHHHHHHHTT--HHHHHHHHTS-HHHHHHHHTT---BHHHHHHHHHHTT-EEEEEEEETTEEEE--/-----HHHHHHHHHHH-GGGGSHHHHHHHHHHHHHHHHHHHHHHHHHHHHHTT--HHHHHHHHTS-HHHHHHHHTT---BHHHHHHHHHHTT-EEEEEEEETTEEEE--

Solvent-accessible surface area (backbone atoms only — not comparable to full-atom values): 11375 Å² total; per-residue (Å²): 130,81,75,73,49,67,68,54,52,50,55,49,50,31,69,76,39,55,59,64,74,31,71,65,38,50,50,49,50,50,51,50,52,52,52,52,50,25,30,54,30,8,44,51,50,46,50,49,31,48,72,57,72,45,49,58,59,55,42,11,59,69,59,74,50,52,43,66,57,45,49,38,37,32,52,34,56,71,58,39,46,62,58,50,40,44,50,26,45,57,49,66,28,41,55,42,29,31,40,35,41,88,92,45,70,44,64,67,70,129,81,73,73,49,66,69,56,52,50,55,49,49,34,69,76,38,55,59,65,73,31,71,65,39,49,51,50,50,50,50,51,52,50,52,52,50,25,32,53,30,8,45,52,48,45,51,49,31,50,74,58,70,46,50,58,61,56,41,11,59,68,59,73,51,52,44,66,56,44,50,37,37,33,52,33,56,72,58,39,46,61,57,50,39,42,53,25,46,56,50,64,27,42,55,42,29,33,40,36,43,88,92,44,70,44,65,66,71

Organism: Streptomyces rubellomurinus (strain ATCC 31215) (NCBI:txid359131)